Protein AF-A0A8T4V035-F1 (afdb_monomer)

Mean predicted aligned error: 5.45 Å

Radius of gyration: 23.69 Å; Cα contacts (8 Å, |Δi|>4): 544; chains: 1; bounding box: 62×56×63 Å

Foldseek 3Di:
DAFAFWDWDADPVRDIFIWTDGPVGIFTLVDDDDRVVRVLCGVQRHRQDDQAPVSLVVVCVSVVVPDPVSNVSVSLRVCVVDPLSLVSQPVPFQAAAAEKEWLDAAPAAFGTKIKTFPDDGARVLGVVLRVQLSVQCVPPDPHPDDPVVVLVSSVVSQVVSVVVDPTHMAMATEADQDDPQWRTDPVDTHHLVRLLVVVVCCCPVSLHAEYECSDDPVPLVSLLVCPVSPVRHFYEYDDPPPPVPVSLVSVSGQEYEDEPPDLPVRVVVLVVCVVSNHQYEYEDDAPCQSVCSSSVRHYYYAYPDPRSVVSSVVSNVSNVVSVVVVVVVVVVVVPPPPPD

pLDDT: mean 92.06, std 9.31, range [40.66, 98.56]

Solvent-accessible surface area (backbone atoms only — not comparable to full-atom values): 18834 Å² total; per-residue (Å²): 91,36,30,63,41,40,41,81,44,64,49,99,82,68,46,61,20,35,33,38,37,36,82,87,49,75,45,72,71,80,43,70,70,57,68,68,59,38,52,54,47,20,72,70,38,46,70,39,64,43,83,42,55,67,37,54,48,52,48,51,67,73,44,67,87,52,54,70,67,63,46,48,52,50,49,52,50,54,52,76,66,42,82,72,53,25,44,42,66,36,74,82,62,88,69,61,37,30,43,29,34,76,61,47,75,46,94,62,22,62,27,36,34,30,34,31,44,90,66,54,87,50,50,61,62,47,43,50,56,50,45,50,38,33,62,64,47,72,82,52,92,56,89,87,53,54,71,70,58,46,52,50,57,51,47,56,38,47,58,62,50,47,77,79,47,100,46,55,75,42,38,30,40,32,42,71,29,77,53,96,89,27,36,42,36,90,90,50,71,30,49,74,70,55,44,51,53,48,53,54,44,41,34,72,76,66,55,29,40,27,39,30,34,85,56,63,90,86,45,50,70,64,36,36,72,45,53,88,46,52,89,64,24,43,37,27,60,74,68,91,57,98,53,57,61,65,44,57,76,61,52,26,57,50,25,40,65,47,63,58,80,50,72,64,63,43,50,54,53,50,49,57,37,53,78,68,71,36,44,52,33,33,45,72,34,88,92,27,44,43,57,44,38,22,67,64,35,59,32,30,44,40,52,101,47,74,67,28,50,52,34,50,54,49,46,50,52,50,46,49,57,42,52,54,48,57,51,50,52,53,52,58,63,71,63,58,76,78,87,125

Structure (mmCIF, N/CA/C/O backbone):
data_AF-A0A8T4V035-F1
#
_entry.id   AF-A0A8T4V035-F1
#
loop_
_atom_site.group_PDB
_atom_site.id
_atom_site.type_symbol
_atom_site.label_atom_id
_atom_site.label_alt_id
_atom_site.label_comp_id
_atom_site.label_asym_id
_atom_site.label_entity_id
_atom_site.label_seq_id
_atom_site.pdbx_PDB_ins_code
_atom_site.Cartn_x
_atom_site.Cartn_y
_atom_site.Cartn_z
_atom_site.occupancy
_atom_site.B_iso_or_equiv
_atom_site.auth_seq_id
_atom_site.auth_comp_id
_atom_site.auth_asym_id
_atom_site.auth_atom_id
_atom_site.pdbx_PDB_model_num
ATOM 1 N N . MET A 1 1 ? 15.411 -9.402 -22.255 1.00 93.25 1 MET A N 1
ATOM 2 C CA . MET A 1 1 ? 16.175 -8.261 -22.819 1.00 93.25 1 MET A CA 1
ATOM 3 C C . MET A 1 1 ? 17.654 -8.565 -22.686 1.00 93.25 1 MET A C 1
ATOM 5 O O . MET A 1 1 ? 18.039 -9.094 -21.655 1.00 93.25 1 MET A O 1
ATOM 9 N N . ILE A 1 2 ? 18.468 -8.251 -23.692 1.00 95.69 2 ILE A N 1
ATOM 10 C CA . ILE A 1 2 ? 19.931 -8.403 -23.640 1.00 95.69 2 ILE A CA 1
ATOM 11 C C . ILE A 1 2 ? 20.553 -7.024 -23.839 1.00 95.69 2 ILE A C 1
ATOM 13 O O . ILE A 1 2 ? 20.183 -6.337 -24.793 1.00 95.69 2 ILE A O 1
ATOM 17 N N . ILE A 1 3 ? 21.439 -6.604 -22.934 1.00 96.50 3 ILE A N 1
ATOM 18 C CA . ILE A 1 3 ? 22.202 -5.357 -23.068 1.00 96.50 3 ILE A CA 1
ATOM 19 C C . ILE A 1 3 ? 23.424 -5.653 -23.938 1.00 96.50 3 ILE A C 1
ATOM 21 O O . ILE A 1 3 ? 24.321 -6.379 -23.531 1.00 96.50 3 ILE A O 1
ATOM 25 N N . ASN A 1 4 ? 23.458 -5.091 -25.141 1.00 95.81 4 ASN A N 1
ATOM 26 C CA . ASN A 1 4 ? 24.529 -5.336 -26.105 1.00 95.81 4 ASN A CA 1
ATOM 27 C C . ASN A 1 4 ? 25.684 -4.345 -25.920 1.00 95.81 4 ASN A C 1
ATOM 29 O O . ASN A 1 4 ? 26.833 -4.674 -26.190 1.00 95.81 4 ASN A O 1
ATOM 33 N N . ASN A 1 5 ? 25.375 -3.109 -25.514 1.00 96.25 5 ASN A N 1
ATOM 34 C CA . ASN A 1 5 ? 26.360 -2.036 -25.430 1.00 96.25 5 ASN A CA 1
ATOM 35 C C . ASN A 1 5 ? 25.883 -0.903 -24.508 1.00 96.25 5 ASN A C 1
ATOM 37 O O . ASN A 1 5 ? 24.688 -0.605 -24.447 1.00 96.25 5 ASN A O 1
ATOM 41 N N . VAL A 1 6 ? 26.816 -0.218 -23.853 1.00 96.62 6 VAL A N 1
ATOM 42 C CA . VAL A 1 6 ? 26.596 1.027 -23.105 1.00 96.62 6 VAL A CA 1
ATOM 43 C C . VAL A 1 6 ? 27.603 2.061 -23.596 1.00 96.62 6 VAL A C 1
ATOM 45 O O . VAL A 1 6 ? 28.809 1.829 -23.557 1.00 96.62 6 VAL A O 1
ATOM 48 N N . LYS A 1 7 ? 27.128 3.213 -24.073 1.00 96.50 7 LYS A N 1
ATOM 49 C CA . LYS A 1 7 ? 28.002 4.242 -24.657 1.00 96.50 7 LYS A CA 1
ATOM 50 C C . LYS A 1 7 ? 27.499 5.655 -24.416 1.00 96.50 7 LYS A C 1
ATOM 52 O O . LYS A 1 7 ? 26.319 5.864 -24.144 1.00 96.50 7 LYS A O 1
ATOM 57 N N . LEU A 1 8 ? 28.392 6.627 -24.600 1.00 95.19 8 LEU A N 1
ATOM 58 C CA . LEU A 1 8 ? 27.983 8.012 -24.796 1.00 95.19 8 LEU A CA 1
ATOM 59 C C . LEU A 1 8 ? 27.420 8.188 -26.209 1.00 95.19 8 LEU A C 1
ATOM 61 O O . LEU A 1 8 ? 27.974 7.691 -27.193 1.00 95.19 8 LEU A O 1
ATOM 65 N N . SER A 1 9 ? 26.314 8.911 -26.312 1.00 93.62 9 SER A N 1
ATOM 66 C CA . SER A 1 9 ? 25.704 9.319 -27.574 1.00 93.62 9 SER A CA 1
ATOM 67 C C . SER A 1 9 ? 25.241 10.770 -27.491 1.00 93.62 9 SER A C 1
ATOM 69 O O . SER A 1 9 ? 25.307 11.379 -26.427 1.00 93.62 9 SER A O 1
ATOM 71 N N . ARG A 1 10 ? 24.809 11.348 -28.614 1.00 88.62 10 ARG A N 1
ATOM 72 C CA . ARG A 1 10 ? 24.171 12.670 -28.641 1.00 88.62 10 ARG A CA 1
ATOM 73 C C . ARG A 1 10 ? 22.680 12.494 -28.882 1.00 88.62 10 ARG A C 1
ATOM 75 O O . ARG A 1 10 ? 22.296 11.802 -29.824 1.00 88.62 10 ARG A O 1
ATOM 82 N N . ASN A 1 11 ? 21.863 13.137 -28.057 1.00 85.69 11 ASN A N 1
ATOM 83 C CA . ASN A 1 11 ? 20.419 13.155 -28.253 1.00 85.69 11 ASN A CA 1
ATOM 84 C C . ASN A 1 11 ? 20.015 14.091 -29.408 1.00 85.69 11 ASN A C 1
ATOM 86 O O . ASN A 1 11 ? 20.850 14.767 -30.013 1.00 85.69 11 ASN A O 1
ATOM 90 N N . ILE A 1 12 ? 18.711 14.167 -29.688 1.00 83.75 12 ILE A N 1
ATOM 91 C CA . ILE A 1 12 ? 18.143 15.020 -30.749 1.00 83.75 12 ILE A CA 1
ATOM 92 C C . ILE A 1 12 ? 18.439 16.522 -30.573 1.00 83.75 12 ILE A C 1
ATOM 94 O O . ILE A 1 12 ? 18.352 17.278 -31.533 1.00 83.75 12 ILE A O 1
ATOM 98 N N . PHE A 1 13 ? 18.834 16.951 -29.369 1.00 85.94 13 PHE A N 1
ATOM 99 C CA . PHE A 1 13 ? 19.249 18.320 -29.047 1.00 85.94 13 PHE A CA 1
ATOM 100 C C . PHE A 1 13 ? 20.779 18.475 -28.984 1.00 85.94 13 PHE A C 1
ATOM 102 O O . PHE A 1 13 ? 21.276 19.432 -28.394 1.00 85.94 13 PHE A O 1
ATOM 109 N N . LEU A 1 14 ? 21.532 17.519 -29.545 1.00 83.81 14 LEU A N 1
ATOM 110 C CA . LEU A 1 14 ? 22.999 17.457 -29.562 1.00 83.81 14 LEU A CA 1
ATOM 111 C C . LEU A 1 14 ? 23.670 17.402 -28.177 1.00 83.81 14 LEU A C 1
ATOM 113 O O . LEU A 1 14 ? 24.895 17.512 -28.088 1.00 83.81 14 LEU A O 1
ATOM 117 N N . LYS A 1 15 ? 22.908 17.174 -27.101 1.00 89.19 15 LYS A N 1
ATOM 118 C CA . LYS A 1 15 ? 23.459 16.995 -25.751 1.00 89.19 15 LYS A CA 1
ATOM 119 C C . LYS A 1 15 ? 23.983 15.573 -25.597 1.00 89.19 15 LYS A C 1
ATOM 121 O O . LYS A 1 15 ? 23.330 14.626 -26.034 1.00 89.19 15 LYS A O 1
ATOM 126 N N . GLN A 1 16 ? 25.160 15.431 -24.990 1.00 92.12 16 GLN A N 1
ATOM 127 C CA . GLN A 1 16 ? 25.713 14.113 -24.698 1.00 92.12 16 GLN A CA 1
ATOM 128 C C . GLN A 1 16 ? 24.928 13.426 -23.579 1.00 92.12 16 GLN A C 1
ATOM 130 O O . GLN A 1 16 ? 24.538 14.066 -22.606 1.00 92.12 16 GLN A O 1
ATOM 135 N N . GLU A 1 17 ? 24.723 12.123 -23.724 1.00 94.69 17 GLU A N 1
ATOM 136 C CA . GLU A 1 17 ? 24.020 11.283 -22.760 1.00 94.69 17 GLU A CA 1
ATOM 137 C C . GLU A 1 17 ? 24.542 9.843 -22.781 1.00 94.69 17 GLU A C 1
ATOM 139 O O . GLU A 1 17 ? 25.130 9.396 -23.770 1.00 94.69 17 GLU A O 1
ATOM 144 N N . VAL A 1 18 ? 24.286 9.097 -21.709 1.00 96.50 18 VAL A N 1
ATOM 145 C CA . VAL A 1 18 ? 24.488 7.647 -21.661 1.00 96.50 18 VAL A CA 1
ATOM 146 C C . VAL A 1 18 ? 23.307 6.933 -22.317 1.00 96.50 18 VAL A C 1
ATOM 148 O O . VAL A 1 18 ? 22.143 7.182 -21.992 1.00 96.50 18 VAL A O 1
ATOM 151 N N . VAL A 1 19 ? 23.615 6.006 -23.224 1.00 96.94 19 VAL A N 1
ATOM 152 C CA . VAL A 1 19 ? 22.639 5.164 -23.922 1.00 96.94 19 VAL A CA 1
ATOM 153 C C . VAL A 1 19 ? 23.001 3.697 -23.746 1.00 96.94 19 VAL A C 1
ATOM 155 O O . VAL A 1 19 ? 24.145 3.300 -23.979 1.00 96.94 19 VAL A O 1
ATOM 158 N N . LEU A 1 20 ? 22.002 2.888 -23.395 1.00 97.25 20 LEU A N 1
ATOM 159 C CA . LEU A 1 20 ? 22.071 1.434 -23.447 1.00 97.25 20 LEU A CA 1
ATOM 160 C C . LEU A 1 20 ? 21.462 0.952 -24.760 1.00 97.25 20 LEU A C 1
ATOM 162 O O . LEU A 1 20 ? 20.306 1.252 -25.069 1.00 97.25 20 LEU A O 1
ATOM 166 N N . GLU A 1 21 ? 22.225 0.198 -25.538 1.00 96.75 21 GLU A N 1
ATOM 167 C CA . GLU A 1 21 ? 21.722 -0.509 -26.711 1.00 96.75 21 GLU A CA 1
ATOM 168 C C . GLU A 1 21 ? 21.376 -1.932 -26.294 1.00 96.75 21 GLU A C 1
ATOM 170 O O . GLU A 1 21 ? 22.222 -2.674 -25.797 1.00 96.75 21 GLU A O 1
ATOM 175 N N . THR A 1 22 ? 20.118 -2.306 -26.485 1.00 95.50 22 THR A N 1
ATOM 176 C CA . THR A 1 22 ? 19.625 -3.654 -26.208 1.00 95.50 22 THR A CA 1
ATOM 177 C C . THR A 1 22 ? 19.297 -4.363 -27.513 1.00 95.50 22 THR A C 1
ATOM 179 O O . THR A 1 22 ? 19.200 -3.727 -28.565 1.00 95.50 22 THR A O 1
ATOM 182 N N . ASN A 1 23 ? 19.052 -5.668 -27.445 1.00 92.69 23 ASN A N 1
ATOM 183 C CA . ASN A 1 23 ? 18.586 -6.444 -28.592 1.00 92.69 23 ASN A CA 1
ATOM 184 C C . ASN A 1 23 ? 17.250 -5.944 -29.182 1.00 92.69 23 ASN A C 1
ATOM 186 O O . ASN A 1 23 ? 16.969 -6.222 -30.342 1.00 92.69 23 ASN A O 1
ATOM 190 N N . ASN A 1 24 ? 16.454 -5.192 -28.412 1.00 89.12 24 ASN A N 1
ATOM 191 C CA . ASN A 1 24 ? 15.125 -4.745 -28.837 1.00 89.12 24 ASN A CA 1
ATOM 192 C C . ASN A 1 24 ? 15.034 -3.233 -29.091 1.00 89.12 24 ASN A C 1
ATOM 194 O O . ASN A 1 24 ? 14.210 -2.798 -29.890 1.00 89.12 24 ASN A O 1
ATOM 198 N N . LYS A 1 25 ? 15.818 -2.412 -28.381 1.00 93.38 25 LYS A N 1
ATOM 199 C CA . LYS A 1 25 ? 15.761 -0.942 -28.477 1.00 93.38 25 LYS A CA 1
ATOM 200 C C . LYS A 1 25 ? 16.951 -0.234 -27.837 1.00 93.38 25 LYS A C 1
ATOM 202 O O . LYS A 1 25 ? 17.718 -0.827 -27.080 1.00 93.38 25 LYS A O 1
ATOM 207 N N . LYS A 1 26 ? 17.045 1.072 -28.087 1.00 95.00 26 LYS A N 1
ATOM 208 C CA . LYS A 1 26 ? 17.933 1.988 -27.364 1.00 95.00 26 LYS A CA 1
ATOM 209 C C . LYS A 1 26 ? 17.208 2.601 -26.167 1.00 95.00 26 LYS A C 1
ATOM 211 O O . LYS A 1 26 ? 16.041 2.970 -26.275 1.00 95.00 26 LYS A O 1
ATOM 216 N N . ILE A 1 27 ? 17.905 2.715 -25.044 1.00 95.88 27 ILE A N 1
ATOM 217 C CA . ILE A 1 27 ? 17.400 3.279 -23.790 1.00 95.88 27 ILE A CA 1
ATOM 218 C C . ILE A 1 27 ? 18.318 4.439 -23.415 1.00 95.88 27 ILE A C 1
ATOM 220 O O . ILE A 1 27 ? 19.486 4.230 -23.097 1.00 95.88 27 ILE A O 1
ATOM 224 N N . SER A 1 28 ? 17.798 5.662 -23.473 1.00 95.00 28 SER A N 1
ATOM 225 C CA . SER A 1 28 ? 18.515 6.854 -23.015 1.00 95.00 28 SER A CA 1
ATOM 226 C C . SER A 1 28 ? 18.356 7.010 -21.500 1.00 95.00 28 SER A C 1
ATOM 228 O O . SER A 1 28 ? 17.237 6.963 -20.970 1.00 95.00 28 SER A O 1
ATOM 230 N N . LEU A 1 29 ? 19.477 7.227 -20.808 1.00 94.56 29 LEU A N 1
ATOM 231 C CA . LEU A 1 29 ? 19.468 7.637 -19.405 1.00 94.56 29 LEU A CA 1
ATOM 232 C C . LEU A 1 29 ? 19.198 9.139 -19.254 1.00 94.56 29 LEU A C 1
ATOM 234 O O . LEU A 1 29 ? 18.709 9.555 -18.210 1.00 94.56 29 LEU A O 1
ATOM 238 N N . GLY A 1 30 ? 19.417 9.935 -20.305 1.00 91.12 30 GLY A N 1
ATOM 239 C CA . GLY A 1 30 ? 19.155 11.377 -20.313 1.00 91.12 30 GLY A CA 1
ATOM 240 C C . GLY A 1 30 ? 20.195 12.213 -19.566 1.00 91.12 30 GLY A C 1
ATOM 241 O O . GLY A 1 30 ? 19.996 13.413 -19.397 1.00 91.12 30 GLY A O 1
ATOM 242 N N . GLU A 1 31 ? 21.299 11.598 -19.141 1.00 90.94 31 GLU A N 1
ATOM 243 C CA . GLU A 1 31 ? 22.372 12.236 -18.381 1.00 90.94 31 GLU A CA 1
ATOM 244 C C . GLU A 1 31 ? 23.739 11.945 -18.992 1.00 90.94 31 GLU A C 1
ATOM 246 O O . GLU A 1 31 ? 23.972 10.862 -19.533 1.00 90.94 31 GLU A O 1
ATOM 251 N N . LEU A 1 32 ? 24.653 12.909 -18.877 1.00 92.31 32 LEU A N 1
ATOM 252 C CA . LEU A 1 32 ? 26.064 12.732 -19.200 1.00 92.31 32 LEU A CA 1
ATOM 253 C C . LEU A 1 32 ? 26.794 12.167 -17.984 1.00 92.31 32 LEU A C 1
ATOM 255 O O . LEU A 1 32 ? 26.808 12.796 -16.928 1.00 92.31 32 LEU A O 1
ATOM 259 N N . TRP A 1 33 ? 27.452 11.023 -18.153 1.00 95.12 33 TRP A N 1
ATOM 260 C CA . TRP A 1 33 ? 28.351 10.458 -17.148 1.00 95.12 33 TRP A CA 1
ATOM 261 C C . TRP A 1 33 ? 29.792 10.457 -17.657 1.00 95.12 33 TRP A C 1
ATOM 263 O O . TRP A 1 33 ? 30.043 10.500 -18.862 1.00 95.12 33 TRP A O 1
ATOM 273 N N . GLU A 1 34 ? 30.743 10.387 -16.729 1.00 96.06 34 GLU A N 1
ATOM 274 C CA . GLU A 1 34 ? 32.164 10.284 -17.053 1.00 96.06 34 GLU A CA 1
ATOM 275 C C . GLU A 1 34 ? 32.449 9.051 -17.919 1.00 96.06 34 GLU A C 1
ATOM 277 O O . GLU A 1 34 ? 31.913 7.962 -17.686 1.00 96.06 34 GLU A O 1
ATOM 282 N N . GLN A 1 35 ? 33.334 9.205 -18.908 1.00 95.75 35 GLN A N 1
ATOM 283 C CA . GLN A 1 35 ? 33.659 8.140 -19.860 1.00 95.75 35 GLN A CA 1
ATOM 284 C C . GLN A 1 35 ? 34.167 6.867 -19.163 1.00 95.75 35 GLN A C 1
ATOM 286 O O . GLN A 1 35 ? 33.878 5.764 -19.624 1.00 95.75 35 GLN A O 1
ATOM 291 N N . GLU A 1 36 ? 34.884 6.994 -18.043 1.00 97.00 36 GLU A N 1
ATOM 292 C CA . GLU A 1 36 ? 35.358 5.851 -17.257 1.00 97.00 36 GLU A CA 1
ATOM 293 C C . GLU A 1 36 ? 34.197 5.029 -16.674 1.00 97.00 36 GLU A C 1
ATOM 295 O O . GLU A 1 36 ? 34.184 3.801 -16.800 1.00 97.00 36 GLU A O 1
ATOM 300 N N . ILE A 1 37 ? 33.177 5.701 -16.123 1.00 97.00 37 ILE A N 1
ATOM 301 C CA . ILE A 1 37 ? 31.956 5.061 -15.614 1.00 97.00 37 ILE A CA 1
ATOM 302 C C . ILE A 1 37 ? 31.249 4.321 -16.754 1.00 97.00 37 ILE A C 1
ATOM 304 O O . ILE A 1 37 ? 30.890 3.153 -16.601 1.00 97.00 37 ILE A O 1
ATOM 308 N N . VAL A 1 38 ? 31.094 4.970 -17.912 1.00 97.25 38 VAL A N 1
ATOM 309 C CA . VAL A 1 38 ? 30.438 4.384 -19.094 1.00 97.25 38 VAL A CA 1
ATOM 310 C C . VAL A 1 38 ? 31.202 3.164 -19.612 1.00 97.25 38 VAL A C 1
ATOM 312 O O . VAL A 1 38 ? 30.595 2.124 -19.860 1.00 97.25 38 VAL A O 1
ATOM 315 N N . ASN A 1 39 ? 32.531 3.244 -19.709 1.00 97.62 39 ASN A N 1
ATOM 316 C CA . ASN A 1 39 ? 33.374 2.128 -20.142 1.00 97.62 39 ASN A CA 1
ATOM 317 C C . ASN A 1 39 ? 33.272 0.936 -19.181 1.00 97.62 39 ASN A C 1
ATOM 319 O O . ASN A 1 39 ? 33.157 -0.214 -19.617 1.00 97.62 39 ASN A O 1
ATOM 323 N N . LYS A 1 40 ? 33.289 1.200 -17.869 1.00 97.94 40 LYS A N 1
ATOM 324 C CA . LYS A 1 40 ? 33.159 0.161 -16.842 1.00 97.94 40 LYS A CA 1
ATOM 325 C C . LYS A 1 40 ? 31.771 -0.478 -16.855 1.00 97.94 40 LYS A C 1
ATOM 327 O O . LYS A 1 40 ? 31.683 -1.703 -16.761 1.00 97.94 40 LYS A O 1
ATOM 332 N N . LEU A 1 41 ? 30.710 0.315 -17.030 1.00 97.25 41 LEU A N 1
ATOM 333 C CA . LEU A 1 41 ? 29.347 -0.189 -17.226 1.00 97.25 41 LEU A CA 1
ATOM 334 C C . LEU A 1 41 ? 29.257 -1.078 -18.457 1.00 97.25 41 LEU A C 1
ATOM 336 O O . LEU A 1 41 ? 28.771 -2.198 -18.344 1.00 97.25 41 LEU A O 1
ATOM 340 N N . ASN A 1 42 ? 29.776 -0.622 -19.598 1.00 97.62 42 ASN A N 1
ATOM 341 C CA . ASN A 1 42 ? 29.762 -1.403 -20.828 1.00 97.62 42 ASN A CA 1
ATOM 342 C C . ASN A 1 42 ? 30.436 -2.761 -20.629 1.00 97.62 42 ASN A C 1
ATOM 344 O O . ASN A 1 42 ? 29.833 -3.797 -20.879 1.00 97.62 42 ASN A O 1
ATOM 348 N N . LYS A 1 43 ? 31.650 -2.771 -20.066 1.00 97.38 43 LYS A N 1
ATOM 349 C CA . LYS A 1 43 ? 32.394 -4.009 -19.793 1.00 97.38 43 LYS A CA 1
ATOM 350 C C . LYS A 1 43 ? 31.621 -4.987 -18.901 1.00 97.38 43 LYS A C 1
ATOM 352 O O . LYS A 1 43 ? 31.762 -6.195 -19.054 1.00 97.38 43 LYS A O 1
ATOM 357 N N . GLN A 1 44 ? 30.852 -4.485 -17.937 1.00 97.31 44 GLN A N 1
ATOM 358 C CA . GLN A 1 44 ? 30.119 -5.324 -16.990 1.00 97.31 44 GLN A CA 1
ATOM 359 C C . GLN A 1 44 ? 28.739 -5.768 -17.489 1.00 97.31 44 GLN A C 1
ATOM 361 O O . GLN A 1 44 ? 28.265 -6.832 -17.069 1.00 97.31 44 GLN A O 1
ATOM 366 N N . LEU A 1 45 ? 28.102 -4.960 -18.337 1.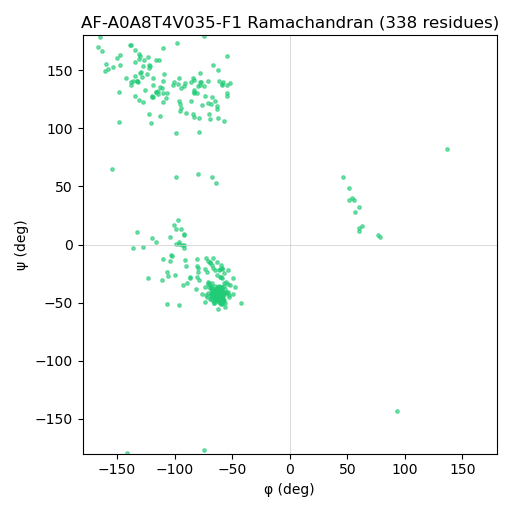00 97.12 45 LEU A N 1
ATOM 367 C CA . LEU A 1 45 ? 26.739 -5.167 -18.821 1.00 97.12 45 LEU A CA 1
ATOM 368 C C . LEU A 1 45 ? 26.662 -5.709 -20.247 1.00 97.12 45 LEU A C 1
ATOM 370 O O . LEU A 1 45 ? 25.575 -6.095 -20.658 1.00 97.12 45 LEU A O 1
ATOM 374 N N . MET A 1 46 ? 27.773 -5.770 -20.983 1.00 95.38 46 MET A N 1
ATOM 375 C CA . MET A 1 46 ? 27.825 -6.433 -22.284 1.00 95.38 46 MET A CA 1
ATOM 376 C C . MET A 1 46 ? 27.322 -7.876 -22.156 1.00 95.38 46 MET A C 1
ATOM 378 O O . MET A 1 46 ? 27.744 -8.617 -21.264 1.00 95.38 46 MET A O 1
ATOM 382 N N . ASP A 1 47 ? 26.364 -8.223 -23.010 1.00 95.44 47 ASP A N 1
ATOM 383 C CA . ASP A 1 47 ? 25.630 -9.490 -23.052 1.00 95.44 47 ASP A CA 1
ATOM 384 C C . ASP A 1 47 ? 24.836 -9.830 -21.778 1.00 95.44 47 ASP A C 1
ATOM 386 O O . ASP A 1 47 ? 24.372 -10.962 -21.601 1.00 95.44 47 ASP A O 1
ATOM 390 N N . PHE A 1 48 ? 24.627 -8.862 -20.878 1.00 96.81 48 PHE A N 1
ATOM 391 C CA . PHE A 1 48 ? 23.837 -9.084 -19.671 1.00 96.81 48 PHE A CA 1
ATOM 392 C C . PHE A 1 48 ? 22.367 -9.303 -20.036 1.00 96.81 48 PHE A C 1
ATOM 394 O O . PHE A 1 48 ? 21.718 -8.443 -20.642 1.00 96.81 48 PHE A O 1
ATOM 401 N N . LYS A 1 49 ? 21.839 -10.468 -19.649 1.00 96.06 49 LYS A N 1
ATOM 402 C CA . LYS A 1 49 ? 20.455 -10.870 -19.904 1.00 96.06 49 LYS A CA 1
ATOM 403 C C . LYS A 1 49 ? 19.562 -10.537 -18.715 1.00 96.06 49 LYS A C 1
ATOM 405 O O . LYS A 1 49 ? 19.908 -10.806 -17.570 1.00 96.06 49 LYS A O 1
ATOM 410 N N . ILE A 1 50 ? 18.402 -9.970 -19.021 1.00 93.81 50 ILE A N 1
ATOM 411 C CA . ILE A 1 50 ? 17.322 -9.654 -18.088 1.00 93.81 50 ILE A CA 1
ATOM 412 C C . ILE A 1 50 ? 16.086 -10.421 -18.557 1.00 93.81 50 ILE A C 1
ATOM 414 O O . ILE A 1 50 ? 15.469 -10.049 -19.566 1.00 93.81 50 ILE A O 1
ATOM 418 N N . GLU A 1 51 ? 15.759 -11.502 -17.857 1.00 91.06 51 GLU A N 1
ATOM 419 C CA . GLU A 1 51 ? 14.654 -12.417 -18.182 1.00 91.06 51 GLU A CA 1
ATOM 420 C C . GLU A 1 51 ? 13.664 -12.543 -17.021 1.00 91.06 51 GLU A C 1
ATOM 422 O O . GLU A 1 51 ? 12.473 -12.741 -17.246 1.00 91.06 51 GLU A O 1
ATOM 427 N N . THR A 1 52 ? 14.142 -12.367 -15.789 1.00 90.69 52 THR A N 1
ATOM 428 C CA . THR A 1 52 ? 13.351 -12.452 -14.557 1.00 90.69 52 THR A CA 1
ATOM 429 C C . THR A 1 52 ? 13.669 -11.289 -13.621 1.00 90.69 52 THR A C 1
ATOM 431 O O . THR A 1 52 ? 14.668 -10.582 -13.793 1.00 90.69 52 THR A O 1
ATOM 434 N N . TYR A 1 53 ? 12.852 -11.088 -12.582 1.00 88.81 53 TYR A N 1
ATOM 435 C CA . TYR A 1 53 ? 13.162 -10.090 -11.552 1.00 88.81 53 TYR A CA 1
ATOM 436 C C . TYR A 1 53 ? 14.500 -10.386 -10.839 1.00 88.81 53 TYR A C 1
ATOM 438 O O . TYR A 1 53 ? 15.181 -9.469 -10.381 1.00 88.81 53 TYR A O 1
ATOM 446 N N . GLN A 1 54 ? 14.920 -11.657 -10.762 1.00 90.88 54 GLN A N 1
ATOM 447 C CA . GLN A 1 54 ? 16.175 -12.049 -10.110 1.00 90.88 54 GLN A CA 1
ATOM 448 C C . GLN A 1 54 ? 17.395 -11.457 -10.823 1.00 90.88 54 GLN A C 1
ATOM 450 O O . GLN A 1 54 ? 18.427 -11.211 -10.196 1.00 90.88 54 GLN A O 1
ATOM 455 N N . ASP A 1 55 ? 17.283 -11.172 -12.120 1.00 93.56 55 ASP A N 1
ATOM 456 C CA . ASP A 1 55 ? 18.369 -10.562 -12.881 1.00 93.56 55 ASP A CA 1
ATOM 457 C C . ASP A 1 55 ? 18.579 -9.090 -12.507 1.00 93.56 55 ASP A C 1
ATOM 459 O O . ASP A 1 55 ? 19.706 -8.609 -12.588 1.00 93.56 55 ASP A O 1
ATOM 463 N N . PHE A 1 56 ? 17.563 -8.397 -11.979 1.00 92.00 56 PHE A N 1
ATOM 464 C CA . PHE A 1 56 ? 17.739 -7.069 -11.374 1.00 92.00 56 PHE A CA 1
ATOM 465 C C . PHE A 1 56 ? 18.492 -7.138 -10.041 1.00 92.00 56 PHE A C 1
ATOM 467 O O . PHE A 1 56 ? 19.319 -6.276 -9.749 1.00 92.00 56 PHE A O 1
ATOM 474 N N . ILE A 1 57 ? 18.300 -8.204 -9.258 1.00 90.75 57 ILE A N 1
ATOM 475 C CA . ILE A 1 57 ? 19.090 -8.434 -8.038 1.00 90.75 57 ILE A CA 1
ATOM 476 C C . ILE A 1 57 ? 20.563 -8.658 -8.407 1.00 90.75 57 ILE A C 1
ATOM 478 O O . ILE A 1 57 ? 21.450 -8.017 -7.838 1.00 90.75 57 ILE A O 1
ATOM 482 N N . LYS A 1 58 ? 20.826 -9.503 -9.414 1.00 93.81 58 LYS A N 1
ATOM 483 C CA . LYS A 1 58 ? 22.181 -9.724 -9.951 1.00 93.81 58 LYS A CA 1
ATOM 484 C C . LYS A 1 58 ? 22.781 -8.438 -10.523 1.00 93.81 58 LYS A C 1
ATOM 486 O O . LYS A 1 58 ? 23.971 -8.195 -10.334 1.00 93.81 58 LYS A O 1
ATOM 491 N N . LEU A 1 59 ? 21.974 -7.618 -11.201 1.00 94.38 59 LEU A N 1
ATOM 492 C CA . LEU A 1 59 ? 22.384 -6.323 -11.739 1.00 94.38 59 LEU A CA 1
ATOM 493 C C . LEU A 1 59 ? 22.852 -5.393 -10.613 1.00 94.38 59 LEU A C 1
ATOM 495 O O . LEU A 1 59 ? 23.968 -4.881 -10.684 1.00 94.38 59 LEU A O 1
ATOM 499 N N . LYS A 1 60 ? 22.057 -5.244 -9.545 1.00 92.38 60 LYS A N 1
ATOM 500 C CA . LYS A 1 60 ? 22.421 -4.463 -8.352 1.00 92.38 60 LYS A CA 1
ATOM 501 C C . LYS A 1 60 ? 23.713 -4.957 -7.720 1.00 92.38 60 LYS A C 1
ATOM 503 O O . LYS A 1 60 ? 24.606 -4.164 -7.438 1.00 92.38 60 LYS A O 1
ATOM 508 N N . ASP A 1 61 ? 23.833 -6.269 -7.524 1.00 93.00 61 ASP A N 1
ATOM 509 C CA . ASP A 1 61 ? 25.017 -6.868 -6.910 1.00 93.00 61 ASP A CA 1
ATOM 510 C C . ASP A 1 61 ? 26.278 -6.679 -7.777 1.00 93.00 61 ASP A C 1
ATOM 512 O O . ASP A 1 61 ? 27.348 -6.381 -7.239 1.00 93.00 61 ASP A O 1
ATOM 516 N N . LYS A 1 62 ? 26.157 -6.767 -9.109 1.00 95.69 62 LYS A N 1
ATOM 517 C CA . LYS A 1 62 ? 27.250 -6.505 -10.062 1.00 95.69 62 LYS A CA 1
ATOM 518 C C . LYS A 1 62 ? 27.654 -5.023 -10.090 1.00 95.69 62 LYS A C 1
ATOM 520 O O . LYS A 1 62 ? 28.840 -4.711 -10.200 1.00 95.69 62 LYS A O 1
ATOM 525 N N . LEU A 1 63 ? 26.686 -4.118 -9.955 1.00 96.31 63 LEU A N 1
ATOM 526 C CA . LEU A 1 63 ? 26.872 -2.668 -10.042 1.00 96.31 63 LEU A CA 1
ATOM 527 C C . LEU A 1 63 ? 27.015 -1.968 -8.681 1.00 96.31 63 LEU A C 1
ATOM 529 O O . LEU A 1 63 ? 26.867 -0.755 -8.621 1.00 96.31 63 LEU A O 1
ATOM 533 N N . LYS A 1 64 ? 27.378 -2.674 -7.601 1.00 94.81 64 LYS A N 1
ATOM 534 C CA . LYS A 1 64 ? 27.594 -2.084 -6.255 1.00 94.81 64 LYS A CA 1
ATOM 535 C C . LYS A 1 64 ? 28.579 -0.912 -6.198 1.00 94.81 64 LYS A C 1
ATOM 537 O O . LYS A 1 64 ? 28.582 -0.160 -5.234 1.00 94.81 64 LYS A O 1
ATOM 542 N N . TRP A 1 65 ? 29.459 -0.809 -7.189 1.00 96.12 65 TRP A N 1
ATOM 543 C CA . TRP A 1 65 ? 30.427 0.278 -7.309 1.00 96.12 65 TRP A CA 1
ATOM 544 C C . TRP A 1 65 ? 29.819 1.560 -7.899 1.00 96.12 65 TRP A C 1
ATOM 546 O O . TRP A 1 65 ? 30.446 2.612 -7.808 1.00 96.12 65 TRP A O 1
ATOM 556 N N . LEU A 1 66 ? 28.663 1.463 -8.562 1.00 96.50 66 LEU A N 1
ATOM 557 C CA . LEU A 1 66 ? 27.945 2.594 -9.133 1.00 96.50 66 LEU A CA 1
ATOM 558 C C . LEU A 1 66 ? 27.206 3.318 -8.009 1.00 96.50 66 LEU A C 1
ATOM 560 O O . LEU A 1 66 ? 26.649 2.680 -7.118 1.00 96.50 66 LEU A O 1
ATOM 564 N N . ASP A 1 67 ? 27.195 4.647 -8.054 1.00 94.31 67 ASP A N 1
ATOM 565 C CA . ASP A 1 67 ? 26.471 5.419 -7.051 1.00 94.31 67 ASP A CA 1
ATOM 566 C C 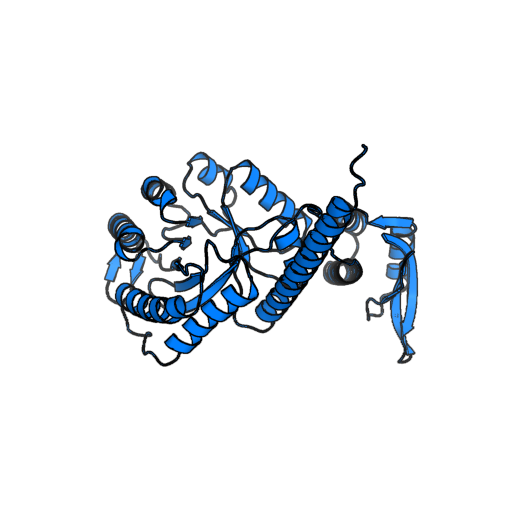. ASP A 1 67 ? 24.960 5.109 -7.092 1.00 94.31 67 ASP A C 1
ATOM 568 O O . ASP A 1 67 ? 24.399 4.760 -8.136 1.00 94.31 67 ASP A O 1
ATOM 572 N N . ASN A 1 68 ? 24.309 5.224 -5.934 1.00 91.06 68 ASN A N 1
ATOM 573 C CA . ASN A 1 68 ? 22.916 4.826 -5.757 1.00 91.06 68 ASN A CA 1
ATOM 574 C C . ASN A 1 68 ? 21.942 5.610 -6.650 1.00 91.06 68 ASN A C 1
ATOM 576 O O . ASN A 1 68 ? 20.958 5.028 -7.107 1.00 91.06 68 ASN A O 1
ATOM 580 N N . GLU A 1 69 ? 22.186 6.897 -6.910 1.00 92.50 69 GLU A N 1
ATOM 581 C CA . GLU A 1 69 ? 21.327 7.716 -7.770 1.00 92.50 69 GLU A CA 1
ATOM 582 C C . GLU A 1 69 ? 21.439 7.270 -9.230 1.00 92.50 69 GLU A C 1
ATOM 584 O O . GLU A 1 69 ? 20.416 7.004 -9.868 1.00 92.50 69 GLU A O 1
ATOM 589 N N . LYS A 1 70 ? 22.664 7.064 -9.736 1.00 95.44 70 LYS A N 1
ATOM 590 C CA . LYS A 1 70 ? 22.888 6.513 -11.085 1.00 95.44 70 LYS A CA 1
ATOM 591 C C . LYS A 1 70 ? 22.337 5.101 -11.239 1.00 95.44 70 LYS A C 1
ATOM 593 O O . LYS A 1 70 ? 21.747 4.795 -12.277 1.00 95.44 70 LYS A O 1
ATOM 598 N N . TYR A 1 71 ? 22.503 4.242 -10.230 1.00 94.19 71 TYR A N 1
ATOM 599 C CA . TYR A 1 71 ? 21.920 2.899 -10.253 1.00 94.19 71 TYR A CA 1
ATOM 600 C C . TYR A 1 71 ? 20.394 2.968 -10.314 1.00 94.19 71 TYR A C 1
ATOM 602 O O . TYR A 1 71 ? 19.792 2.305 -11.155 1.00 94.19 71 TYR A O 1
ATOM 610 N N . LYS A 1 72 ? 19.770 3.806 -9.481 1.00 90.44 72 LYS A N 1
ATOM 611 C CA . LYS A 1 72 ? 18.316 3.982 -9.477 1.00 90.44 72 LYS A CA 1
ATOM 612 C C . LYS A 1 72 ? 17.809 4.498 -10.823 1.00 90.44 72 LYS A C 1
ATOM 614 O O . LYS A 1 72 ? 16.834 3.966 -11.342 1.00 90.44 72 LYS A O 1
ATOM 619 N N . LEU A 1 73 ? 18.494 5.471 -11.426 1.00 93.19 73 LEU A N 1
ATOM 620 C CA . LEU A 1 73 ? 18.157 5.954 -12.766 1.00 93.19 73 LEU A CA 1
ATOM 621 C C . LEU A 1 73 ? 18.251 4.832 -13.811 1.00 93.19 73 LEU A C 1
ATOM 623 O O . LEU A 1 73 ? 17.320 4.648 -14.595 1.00 93.19 73 LEU A O 1
ATOM 627 N N . LEU A 1 74 ? 19.346 4.065 -13.813 1.00 94.81 74 LEU A N 1
ATOM 628 C CA . LEU A 1 74 ? 19.532 2.919 -14.706 1.00 94.81 74 LEU A CA 1
ATOM 629 C C . LEU A 1 74 ? 18.423 1.871 -14.526 1.00 94.81 74 LEU A C 1
ATOM 631 O O . LEU A 1 74 ? 17.824 1.440 -15.512 1.00 94.81 74 LEU A O 1
ATOM 635 N N . GLU A 1 75 ? 18.137 1.484 -13.284 1.00 92.56 75 GLU A N 1
ATOM 636 C CA . GLU A 1 75 ? 17.110 0.504 -12.928 1.00 92.56 75 GLU A CA 1
ATOM 637 C C . GLU A 1 75 ? 15.726 0.965 -13.397 1.00 92.56 75 GLU A C 1
ATOM 639 O O . GLU A 1 75 ? 15.073 0.246 -14.155 1.00 92.56 75 GLU A O 1
ATOM 644 N N . THR A 1 76 ? 15.319 2.194 -13.066 1.00 90.31 76 THR A N 1
ATOM 645 C CA . THR A 1 76 ? 14.047 2.779 -13.515 1.00 90.31 76 THR A CA 1
ATOM 646 C C . THR A 1 76 ? 13.952 2.810 -15.044 1.00 90.31 76 THR A C 1
ATOM 648 O O . THR A 1 76 ? 12.909 2.480 -15.612 1.00 90.31 76 THR A O 1
ATOM 651 N N . LYS A 1 77 ? 15.028 3.176 -15.753 1.00 93.31 77 LYS A N 1
ATOM 652 C CA . LYS A 1 77 ? 15.034 3.217 -17.226 1.00 93.31 77 LYS A CA 1
ATOM 653 C C . LYS A 1 77 ? 14.929 1.827 -17.844 1.00 93.31 77 LYS A C 1
ATOM 655 O O . LYS A 1 77 ? 14.215 1.680 -18.833 1.00 93.31 77 LYS A O 1
ATOM 660 N N . LEU A 1 78 ? 15.588 0.821 -17.271 1.00 93.62 78 LEU A N 1
ATOM 661 C CA . LEU A 1 78 ? 15.465 -0.572 -17.703 1.00 93.62 78 LEU A CA 1
ATOM 662 C C . LEU A 1 78 ? 14.050 -1.106 -17.456 1.00 93.62 78 LEU A C 1
ATOM 664 O O . LEU A 1 78 ? 13.447 -1.622 -18.396 1.00 93.62 78 LEU A O 1
ATOM 668 N N . ILE A 1 79 ? 13.491 -0.911 -16.258 1.00 91.25 79 ILE A N 1
ATOM 669 C CA . ILE A 1 79 ? 12.122 -1.323 -15.899 1.00 91.25 79 ILE A CA 1
ATOM 670 C C . ILE A 1 79 ? 11.103 -0.718 -16.866 1.00 91.25 79 ILE A C 1
ATOM 672 O O . ILE A 1 79 ? 10.376 -1.451 -17.531 1.00 91.25 79 ILE A O 1
ATOM 676 N N . ASN A 1 80 ? 11.131 0.606 -17.050 1.00 89.88 80 ASN A N 1
ATOM 677 C CA . ASN A 1 80 ? 10.220 1.320 -17.956 1.00 89.88 80 ASN A CA 1
ATOM 678 C C . ASN A 1 80 ? 10.383 0.913 -19.426 1.00 89.88 80 ASN A C 1
ATOM 680 O O . ASN A 1 80 ? 9.555 1.233 -20.280 1.00 89.88 80 ASN A O 1
ATOM 684 N N . SER A 1 81 ? 11.478 0.232 -19.751 1.00 91.75 81 SER A N 1
ATOM 685 C CA . SER A 1 81 ? 11.739 -0.262 -21.087 1.00 91.75 81 SER A CA 1
ATOM 686 C C . SER A 1 81 ? 11.200 -1.685 -21.316 1.00 91.75 81 SER A C 1
ATOM 688 O O . SER A 1 81 ? 11.092 -2.109 -22.468 1.00 91.75 81 SER A O 1
ATOM 690 N N . ILE A 1 82 ? 10.818 -2.416 -20.274 1.00 91.50 82 ILE A N 1
ATOM 691 C CA . ILE A 1 82 ? 10.277 -3.770 -20.389 1.00 91.50 82 ILE A CA 1
ATOM 692 C C . ILE A 1 82 ? 8.742 -3.688 -20.429 1.00 91.50 82 ILE A C 1
ATOM 694 O O . ILE A 1 82 ? 8.134 -3.229 -19.464 1.00 91.50 82 ILE A O 1
ATOM 698 N N . PRO A 1 83 ? 8.085 -4.118 -21.524 1.00 90.75 83 PRO A N 1
ATOM 699 C CA . PRO A 1 83 ? 6.628 -4.193 -21.565 1.00 90.75 83 PRO A CA 1
ATOM 700 C C . PRO A 1 83 ? 6.104 -5.167 -20.508 1.00 90.75 83 PRO A C 1
ATOM 702 O O . PRO A 1 83 ? 6.685 -6.238 -20.332 1.00 90.75 83 PRO A O 1
ATOM 705 N N . LYS A 1 84 ? 4.987 -4.818 -19.858 1.00 93.44 84 LYS A N 1
ATOM 706 C CA . LYS A 1 84 ? 4.309 -5.671 -18.866 1.00 93.44 84 LYS A CA 1
ATOM 707 C C . LYS A 1 84 ? 5.265 -6.181 -17.778 1.00 93.44 84 LYS A C 1
ATOM 709 O O . LYS A 1 84 ? 5.323 -7.377 -17.496 1.00 93.44 84 LYS A O 1
ATOM 714 N N . PHE A 1 85 ? 6.054 -5.273 -17.196 1.00 94.06 85 PHE A N 1
ATOM 715 C CA . PHE A 1 85 ? 7.122 -5.621 -16.254 1.00 94.06 85 PHE A CA 1
ATOM 716 C C . PHE A 1 85 ? 6.631 -6.449 -15.055 1.00 94.06 85 PHE A C 1
ATOM 718 O O . PHE A 1 85 ? 7.339 -7.346 -14.609 1.00 94.06 85 PHE A O 1
ATOM 725 N N . TRP A 1 86 ? 5.395 -6.245 -14.594 1.00 94.19 86 TRP A N 1
ATOM 726 C CA . TRP A 1 86 ? 4.744 -7.083 -13.576 1.00 94.19 86 TRP A CA 1
ATOM 727 C C . TRP A 1 86 ? 4.810 -8.604 -13.851 1.00 94.19 86 TRP A C 1
ATOM 729 O O . TRP A 1 86 ? 4.889 -9.388 -12.903 1.00 94.19 86 TRP A O 1
ATOM 739 N N . LYS A 1 87 ? 4.879 -9.049 -15.118 1.00 93.50 87 LYS A N 1
ATOM 740 C CA . LYS A 1 87 ? 5.012 -10.478 -15.483 1.00 93.50 87 LYS A CA 1
ATOM 741 C C . LYS A 1 87 ? 6.336 -11.100 -15.064 1.00 93.50 87 LYS A C 1
ATOM 743 O O . LYS A 1 87 ? 6.424 -12.320 -14.971 1.00 93.50 87 LYS A O 1
ATOM 748 N N . PHE A 1 88 ? 7.359 -10.284 -14.813 1.00 92.94 88 PHE A N 1
ATOM 749 C CA . PHE A 1 88 ? 8.662 -10.771 -14.367 1.00 92.94 88 PHE A CA 1
ATOM 750 C C . PHE A 1 88 ? 8.593 -11.421 -12.986 1.00 92.94 88 PHE A C 1
ATOM 752 O O . PHE A 1 88 ? 9.480 -12.207 -12.665 1.00 92.94 88 PHE A O 1
ATOM 759 N N . PHE A 1 89 ? 7.569 -11.093 -12.195 1.00 92.00 89 PHE A N 1
ATOM 760 C CA . PHE A 1 89 ? 7.339 -11.622 -10.853 1.00 92.00 89 PHE A CA 1
ATOM 761 C C . PHE A 1 89 ? 6.371 -12.800 -10.884 1.00 92.00 89 PHE A C 1
ATOM 763 O O . PHE A 1 89 ?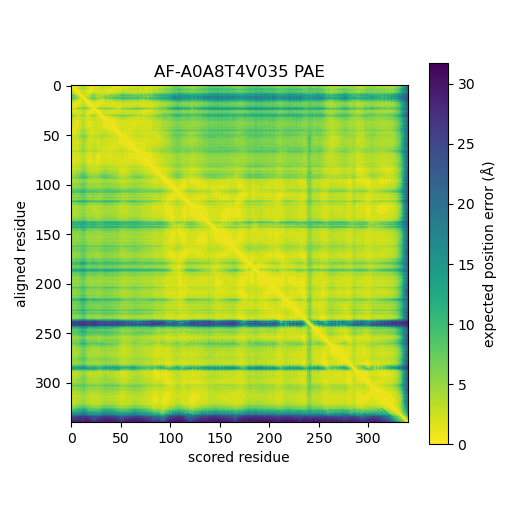 6.691 -13.872 -10.377 1.00 92.00 89 PHE A O 1
ATOM 770 N N . ASN A 1 90 ? 5.212 -12.613 -11.516 1.00 91.69 90 ASN A N 1
ATOM 771 C CA . ASN A 1 90 ? 4.220 -13.662 -11.681 1.00 91.69 90 ASN A CA 1
ATOM 772 C C . ASN A 1 90 ? 3.451 -13.456 -13.003 1.00 91.69 90 ASN A C 1
ATOM 774 O O . ASN A 1 90 ? 2.600 -12.569 -13.097 1.00 91.69 90 ASN A O 1
ATOM 778 N N . PRO A 1 91 ? 3.715 -14.266 -14.044 1.00 90.88 91 PRO A N 1
ATOM 779 C CA . PRO A 1 91 ? 3.011 -14.150 -15.319 1.00 90.88 91 PRO A CA 1
ATOM 780 C C . PRO A 1 91 ? 1.547 -14.613 -15.250 1.00 90.88 91 PRO A C 1
ATOM 782 O O . PRO A 1 91 ? 0.798 -14.336 -16.181 1.00 90.88 91 PRO A O 1
ATOM 785 N N . GLY A 1 92 ? 1.141 -15.315 -14.184 1.00 92.19 92 GLY A N 1
ATOM 786 C CA . GLY A 1 92 ? -0.204 -15.863 -13.986 1.00 92.19 92 GLY A CA 1
ATOM 787 C C . GLY A 1 92 ? -1.168 -14.950 -13.224 1.00 92.19 92 GLY A C 1
ATOM 788 O O . GLY A 1 92 ? -2.253 -15.399 -12.851 1.00 92.19 92 GLY A O 1
ATOM 789 N N . ILE A 1 93 ? -0.790 -13.695 -12.969 1.00 93.38 93 ILE A N 1
ATOM 790 C CA . ILE A 1 93 ? -1.629 -12.722 -12.263 1.00 93.38 93 ILE A CA 1
ATOM 791 C C . ILE A 1 93 ? -2.956 -12.501 -12.991 1.00 93.38 93 ILE A C 1
ATOM 793 O O . ILE A 1 93 ? -3.009 -12.343 -14.208 1.00 93.38 93 ILE A O 1
ATOM 797 N N . ARG A 1 94 ? -4.041 -12.428 -12.211 1.00 92.25 94 ARG A N 1
ATOM 798 C CA . ARG A 1 94 ? -5.412 -12.220 -12.717 1.00 92.25 94 ARG A CA 1
ATOM 799 C C . ARG A 1 94 ? -6.096 -10.963 -12.190 1.00 92.25 94 ARG A C 1
ATOM 801 O O . ARG A 1 94 ? -7.280 -10.755 -12.446 1.00 92.25 94 ARG A O 1
ATOM 808 N N . GLY A 1 95 ? -5.384 -10.135 -11.437 1.00 94.81 95 GLY A N 1
ATOM 809 C CA . GLY A 1 95 ? -5.953 -8.951 -10.815 1.00 94.81 95 GLY A CA 1
ATOM 810 C C . GLY A 1 95 ? -4.890 -7.986 -10.320 1.00 94.81 95 GLY A C 1
ATOM 811 O O . GLY A 1 95 ? -3.694 -8.227 -10.431 1.00 94.81 95 GLY A O 1
ATOM 812 N N . VAL A 1 96 ? -5.358 -6.879 -9.769 1.00 97.56 96 VAL A N 1
ATOM 813 C CA . VAL A 1 96 ? -4.537 -5.814 -9.191 1.00 97.56 96 VAL A CA 1
ATOM 814 C C . VAL A 1 96 ? -4.953 -5.608 -7.728 1.00 97.56 96 VAL A C 1
ATOM 816 O O . VAL A 1 96 ? -6.051 -6.044 -7.360 1.00 97.56 96 VAL A O 1
ATOM 819 N N . PRO A 1 97 ? -4.119 -4.975 -6.877 1.00 97.19 97 PRO A N 1
ATOM 820 C CA . PRO A 1 97 ? -4.521 -4.600 -5.520 1.00 97.19 97 PRO A CA 1
ATOM 821 C C . PRO A 1 97 ? -5.797 -3.759 -5.528 1.00 97.19 97 PRO A C 1
ATOM 823 O O . PRO A 1 97 ? -6.119 -3.137 -6.534 1.00 97.19 97 PRO A O 1
ATOM 826 N N . ARG A 1 98 ? -6.482 -3.653 -4.387 1.00 97.75 98 ARG A N 1
ATOM 827 C CA . ARG A 1 98 ? -7.557 -2.665 -4.189 1.00 97.75 98 ARG A CA 1
ATOM 828 C C . ARG A 1 98 ? -7.018 -1.418 -3.483 1.00 97.75 98 ARG A C 1
ATOM 830 O O . ARG A 1 98 ? -6.162 -1.547 -2.601 1.00 97.75 98 ARG A O 1
ATOM 837 N N . PRO A 1 99 ? -7.499 -0.219 -3.847 1.00 97.62 99 PRO A N 1
ATOM 838 C CA . PRO A 1 99 ? -6.996 1.022 -3.284 1.00 97.62 99 PRO A CA 1
ATOM 839 C C . PRO A 1 99 ? -7.554 1.271 -1.878 1.00 97.62 99 PRO A C 1
ATOM 841 O O . PRO A 1 99 ? -8.744 1.080 -1.614 1.00 97.62 99 PRO A O 1
ATOM 844 N N . MET A 1 100 ? -6.688 1.770 -1.003 1.00 97.31 100 MET A N 1
ATOM 845 C CA . MET A 1 100 ? -7.021 2.392 0.275 1.00 97.31 100 MET A CA 1
ATOM 846 C C . MET A 1 100 ? -6.629 3.868 0.204 1.00 97.31 100 MET A C 1
ATOM 848 O O . MET A 1 100 ? -5.504 4.165 -0.199 1.00 97.31 100 MET A O 1
ATOM 852 N N . ILE A 1 101 ? -7.511 4.786 0.602 1.00 97.06 101 ILE A N 1
ATOM 853 C CA . ILE A 1 101 ? -7.220 6.231 0.607 1.00 97.06 101 ILE A CA 1
ATOM 854 C C . ILE A 1 101 ? -7.542 6.846 1.964 1.00 97.06 101 ILE A C 1
ATOM 856 O O . ILE A 1 101 ? -8.511 6.442 2.614 1.00 97.06 101 ILE A O 1
ATOM 860 N N . ARG A 1 102 ? -6.741 7.827 2.386 1.00 97.56 102 ARG A N 1
ATOM 861 C CA . ARG A 1 102 ? -7.033 8.635 3.572 1.00 97.56 102 ARG A CA 1
ATOM 862 C C . ARG A 1 102 ? -8.169 9.601 3.247 1.00 97.56 102 ARG A C 1
ATOM 864 O O . ARG A 1 102 ? -8.082 10.345 2.275 1.00 97.56 102 ARG A O 1
ATOM 871 N N . VAL A 1 103 ? -9.206 9.606 4.078 1.00 97.25 103 VAL A N 1
ATOM 872 C CA . VAL A 1 103 ? -10.368 10.502 3.950 1.00 97.25 103 VAL A CA 1
ATOM 873 C C . VAL A 1 103 ? -10.385 11.609 4.994 1.00 97.25 103 VAL A C 1
ATOM 875 O O . VAL A 1 103 ? -10.997 12.651 4.778 1.00 97.25 103 VAL A O 1
ATOM 878 N N . TRP A 1 104 ? -9.711 11.400 6.126 1.00 97.12 104 TRP A N 1
ATOM 879 C CA . TRP A 1 104 ? -9.592 12.400 7.181 1.00 97.12 104 TRP A CA 1
ATOM 880 C C . TRP A 1 104 ? -8.322 12.191 8.008 1.00 97.12 104 TRP A C 1
ATOM 882 O O . TRP A 1 104 ? -7.840 11.064 8.147 1.00 97.12 104 TRP A O 1
ATOM 892 N N . GLU A 1 105 ? -7.802 13.271 8.586 1.00 95.81 105 GLU A N 1
ATOM 893 C CA . GLU A 1 105 ? -6.627 13.268 9.456 1.00 95.81 105 GLU A CA 1
ATOM 894 C C . GLU A 1 105 ? -6.876 14.147 10.689 1.00 95.81 105 GLU A C 1
ATOM 896 O O . GLU A 1 105 ? -7.461 15.226 10.583 1.00 95.81 105 GLU A O 1
ATOM 901 N N . LYS A 1 106 ? -6.416 13.708 11.866 1.00 95.00 106 LYS A N 1
ATOM 902 C CA . LYS A 1 106 ? -6.432 14.511 13.097 1.00 95.00 106 LYS A CA 1
ATOM 903 C C . LYS A 1 106 ? -5.024 14.798 13.607 1.00 95.00 106 LYS A C 1
ATOM 905 O O . LYS A 1 106 ? -4.059 14.076 13.359 1.00 95.00 106 LYS A O 1
ATOM 910 N N . VAL A 1 107 ? -4.933 15.852 14.413 1.00 92.12 107 VAL A N 1
ATOM 911 C CA . VAL A 1 107 ? -3.724 16.179 15.183 1.00 92.12 107 VAL A CA 1
ATOM 912 C C . VAL A 1 107 ? -3.634 15.347 16.469 1.00 92.12 107 VAL A C 1
ATOM 914 O O . VAL A 1 107 ? -2.549 14.909 16.832 1.00 92.12 107 VAL A O 1
ATOM 917 N N . THR A 1 108 ? -4.763 15.095 17.141 1.00 92.38 108 THR A N 1
ATOM 918 C CA . THR A 1 108 ? -4.831 14.367 18.423 1.00 92.38 108 THR A CA 1
ATOM 919 C C . THR A 1 108 ? -5.926 13.301 18.380 1.00 92.38 108 THR A C 1
ATOM 921 O O . THR A 1 108 ? -7.011 13.558 17.854 1.00 92.38 108 THR A O 1
ATOM 924 N N . GLY A 1 109 ? -5.663 12.132 18.972 1.00 95.38 109 GLY A N 1
ATOM 925 C CA . GLY A 1 109 ? -6.534 10.955 18.901 1.00 95.38 109 GLY A CA 1
ATOM 926 C C . GLY A 1 109 ? -6.143 10.030 17.749 1.00 95.38 109 GLY A C 1
ATOM 927 O O . GLY A 1 109 ? -4.964 9.860 17.447 1.00 95.38 109 GLY A O 1
ATOM 928 N N . ILE A 1 110 ? -7.129 9.423 17.091 1.00 97.44 110 ILE A N 1
ATOM 929 C CA . ILE A 1 110 ? -6.879 8.592 15.903 1.00 97.44 110 ILE A CA 1
ATOM 930 C C . ILE A 1 110 ? -6.323 9.481 14.792 1.00 97.44 110 ILE A C 1
ATOM 932 O O . ILE A 1 110 ? -6.944 10.482 14.439 1.00 97.44 110 ILE A O 1
ATOM 936 N N . LYS A 1 111 ? -5.143 9.125 14.279 1.00 97.06 111 LYS A N 1
ATOM 937 C CA . LYS A 1 111 ? -4.340 9.975 13.400 1.00 97.06 111 LYS A CA 1
ATOM 938 C C . LYS A 1 111 ? -4.946 10.057 12.009 1.00 97.06 111 LYS A C 1
ATOM 940 O O . LYS A 1 111 ? -5.157 11.160 11.520 1.00 97.06 111 LYS A O 1
ATOM 945 N N . GLU A 1 112 ? -5.277 8.922 11.406 1.00 97.38 112 GLU A N 1
ATOM 946 C CA . GLU A 1 112 ? -5.809 8.876 10.042 1.00 97.38 112 GLU A CA 1
ATOM 947 C C . GLU A 1 112 ? -7.023 7.951 9.937 1.00 97.38 112 GLU A C 1
ATOM 949 O O . GLU A 1 112 ? -7.086 6.896 10.575 1.00 97.38 112 GLU A O 1
ATOM 954 N N . PHE A 1 113 ? -7.967 8.342 9.085 1.00 98.44 113 PHE A N 1
ATOM 955 C CA . PHE A 1 113 ? -9.158 7.580 8.731 1.00 98.44 113 PHE A CA 1
ATOM 956 C C . PHE A 1 113 ? -9.086 7.234 7.248 1.00 98.44 113 PHE A C 1
ATOM 958 O O . PHE A 1 113 ? -8.847 8.112 6.418 1.00 98.44 113 PHE A O 1
ATOM 965 N N . PHE A 1 114 ? -9.312 5.967 6.917 1.00 97.31 114 PHE A N 1
ATOM 966 C CA . PHE A 1 114 ? -9.228 5.433 5.563 1.00 97.31 114 PHE A CA 1
ATOM 967 C C . PHE A 1 114 ? -10.544 4.817 5.122 1.00 97.31 114 PHE A C 1
ATOM 969 O O . PHE A 1 114 ? -11.288 4.273 5.940 1.00 97.31 114 PHE A O 1
ATOM 976 N N . VAL A 1 115 ? -10.758 4.812 3.809 1.00 98.38 115 VAL A N 1
ATOM 977 C CA . VAL A 1 115 ? -11.767 3.969 3.164 1.00 98.38 115 VAL A CA 1
ATOM 978 C C . VAL A 1 115 ? -11.135 3.098 2.087 1.00 98.38 115 VAL A C 1
ATOM 980 O O . VAL A 1 115 ? -10.127 3.469 1.476 1.00 98.38 115 VAL A O 1
ATOM 983 N N . PHE A 1 116 ? -11.684 1.899 1.919 1.00 98.12 116 PHE A N 1
ATOM 984 C CA . PHE A 1 116 ? -11.207 0.903 0.962 1.00 98.12 116 PHE A CA 1
ATOM 985 C C . PHE A 1 116 ? -12.259 -0.171 0.699 1.00 98.12 116 PHE A C 1
ATOM 987 O O . PHE A 1 116 ? -13.200 -0.322 1.472 1.00 98.12 116 PHE A O 1
ATOM 994 N N . SER A 1 117 ? -12.072 -0.972 -0.351 1.00 95.38 117 SER A N 1
ATOM 995 C CA . SER A 1 117 ? -12.925 -2.131 -0.632 1.00 95.38 117 SER A CA 1
ATOM 996 C C . SER A 1 117 ? -12.201 -3.456 -0.401 1.00 95.38 117 SER A C 1
ATOM 998 O O . SER A 1 117 ? -11.003 -3.581 -0.659 1.00 95.38 117 SER A O 1
ATOM 1000 N N . LEU A 1 118 ? -12.950 -4.472 0.039 1.00 88.19 118 LEU A N 1
ATOM 1001 C CA . LEU A 1 118 ? -12.478 -5.856 0.175 1.00 88.19 118 LEU A CA 1
ATOM 1002 C C . LEU A 1 118 ? -12.945 -6.783 -0.955 1.00 88.19 118 LEU A C 1
ATOM 1004 O O . LEU A 1 118 ? -12.458 -7.909 -1.041 1.00 88.19 118 LEU A O 1
ATOM 1008 N N . ASN A 1 119 ? -13.862 -6.347 -1.817 1.00 95.06 119 ASN A N 1
ATOM 1009 C CA . ASN A 1 119 ? -14.447 -7.192 -2.864 1.00 95.06 119 ASN A CA 1
ATOM 1010 C C . ASN A 1 119 ? -14.564 -6.509 -4.236 1.00 95.06 119 ASN A C 1
ATOM 1012 O O . ASN A 1 119 ? -14.911 -7.195 -5.198 1.00 95.06 119 ASN A O 1
ATOM 1016 N N . ALA A 1 120 ? -14.201 -5.227 -4.365 1.00 97.19 120 ALA A N 1
ATOM 1017 C CA . ALA A 1 120 ? -14.129 -4.559 -5.659 1.00 97.19 120 ALA A CA 1
ATOM 1018 C C . ALA A 1 120 ? -13.234 -5.329 -6.641 1.00 97.19 120 ALA A C 1
ATOM 1020 O O . ALA A 1 120 ? -12.156 -5.822 -6.280 1.00 97.19 120 ALA A O 1
ATOM 1021 N N . ARG A 1 121 ? -13.707 -5.437 -7.885 1.00 95.31 121 ARG A N 1
ATOM 1022 C CA . ARG A 1 121 ? -13.003 -6.111 -8.988 1.00 95.31 121 ARG A CA 1
ATOM 1023 C C . ARG A 1 121 ? -12.285 -5.133 -9.909 1.00 95.31 121 ARG A C 1
ATOM 1025 O O . ARG A 1 121 ? -11.306 -5.511 -10.544 1.00 95.31 121 ARG A O 1
ATOM 1032 N N . ASP A 1 122 ? -12.764 -3.896 -9.973 1.00 97.50 122 ASP A N 1
ATOM 1033 C CA . ASP A 1 122 ? -12.198 -2.836 -10.795 1.00 97.50 122 ASP A CA 1
ATOM 1034 C C . ASP A 1 122 ? -11.484 -1.806 -9.909 1.00 97.50 122 ASP A C 1
ATOM 1036 O O . ASP A 1 122 ? -12.049 -1.322 -8.924 1.00 97.50 122 ASP A O 1
ATOM 1040 N N . PHE A 1 123 ? -10.211 -1.535 -10.209 1.00 98.00 123 PHE A N 1
ATOM 1041 C CA . PHE A 1 123 ? -9.381 -0.666 -9.372 1.00 98.00 123 PHE A CA 1
ATOM 1042 C C . PHE A 1 123 ? -9.809 0.792 -9.488 1.00 98.00 123 PHE A C 1
ATOM 1044 O O . PHE A 1 123 ? -9.855 1.500 -8.483 1.00 98.00 123 PHE A O 1
ATOM 1051 N N . GLU A 1 124 ? -10.113 1.235 -10.708 1.00 97.81 124 GLU A N 1
ATOM 1052 C CA . GLU A 1 124 ? -10.487 2.617 -10.981 1.00 97.81 124 GLU A CA 1
ATOM 1053 C C . GLU A 1 124 ? -11.850 2.935 -10.370 1.00 97.81 124 GLU A C 1
ATOM 1055 O O . GLU A 1 124 ? -11.979 3.949 -9.684 1.00 97.81 124 GLU A O 1
ATOM 1060 N N . ALA A 1 125 ? -12.825 2.032 -10.508 1.00 98.25 125 ALA A N 1
ATOM 1061 C CA . ALA A 1 125 ? -14.125 2.177 -9.856 1.00 98.25 125 ALA A CA 1
ATOM 1062 C C . ALA A 1 125 ? -13.990 2.296 -8.327 1.00 98.25 125 ALA A C 1
ATOM 1064 O O . ALA A 1 125 ? -14.545 3.215 -7.727 1.00 98.25 125 ALA A O 1
ATOM 1065 N N . ALA A 1 126 ? -13.193 1.424 -7.698 1.00 98.38 126 ALA A N 1
ATOM 1066 C CA . ALA A 1 126 ? -12.946 1.482 -6.257 1.00 98.38 126 ALA A CA 1
ATOM 1067 C C . ALA A 1 126 ? -12.238 2.776 -5.829 1.00 98.38 126 ALA A C 1
ATOM 1069 O O . ALA A 1 126 ? -12.590 3.367 -4.809 1.00 98.38 126 ALA A O 1
ATOM 1070 N N . LEU A 1 127 ? -11.243 3.234 -6.597 1.00 97.88 127 LEU A N 1
ATOM 1071 C CA . LEU A 1 127 ? -10.518 4.468 -6.294 1.00 97.88 127 LEU A CA 1
ATOM 1072 C C . LEU A 1 127 ? -11.417 5.703 -6.433 1.00 97.88 127 LEU A C 1
ATOM 1074 O O . LEU A 1 127 ? -11.325 6.613 -5.611 1.00 97.88 127 LEU A O 1
ATOM 1078 N N . ASN A 1 128 ? -12.278 5.736 -7.450 1.00 98.06 128 ASN A N 1
ATOM 1079 C CA . ASN A 1 128 ? -13.203 6.843 -7.676 1.00 98.06 128 ASN A CA 1
ATOM 1080 C C . ASN A 1 128 ? -14.269 6.912 -6.579 1.00 98.06 128 ASN A C 1
ATOM 1082 O O . ASN A 1 128 ? -14.461 7.982 -6.011 1.00 98.06 128 ASN A O 1
ATOM 1086 N N . ALA A 1 129 ? -14.855 5.776 -6.190 1.00 98.25 129 ALA A N 1
ATOM 1087 C CA . ALA A 1 129 ? -15.803 5.719 -5.077 1.00 98.25 129 ALA A CA 1
ATOM 1088 C C . ALA A 1 129 ? -15.176 6.211 -3.761 1.00 98.25 129 ALA A C 1
ATOM 1090 O O . ALA A 1 129 ? -15.726 7.045 -3.042 1.00 98.25 129 ALA A O 1
ATOM 1091 N N . ASN A 1 130 ? -13.944 5.773 -3.488 1.00 98.00 130 ASN A N 1
ATOM 1092 C CA . ASN A 1 130 ? -13.171 6.258 -2.352 1.00 98.00 130 ASN A CA 1
ATOM 1093 C C . ASN A 1 130 ? -12.939 7.788 -2.400 1.00 98.00 130 ASN A C 1
ATOM 1095 O O . ASN A 1 130 ? -12.953 8.439 -1.356 1.00 98.00 130 ASN A O 1
ATOM 1099 N N . ARG A 1 131 ? -12.727 8.377 -3.586 1.00 97.38 131 ARG A N 1
ATOM 1100 C CA . ARG A 1 131 ? -12.551 9.831 -3.768 1.00 97.38 131 ARG A CA 1
ATOM 1101 C C . ARG A 1 131 ? -13.845 10.620 -3.628 1.00 97.38 131 ARG A C 1
ATOM 1103 O O . ARG A 1 131 ? -13.811 11.694 -3.036 1.00 97.38 131 ARG A O 1
ATOM 1110 N N . HIS A 1 132 ? -14.972 10.090 -4.091 1.00 97.31 132 HIS A N 1
ATOM 1111 C CA . HIS A 1 132 ? -16.275 10.717 -3.868 1.00 97.31 132 HIS A CA 1
ATOM 1112 C C . HIS A 1 132 ? -16.582 10.858 -2.375 1.00 97.31 132 HIS A C 1
ATOM 1114 O O . HIS A 1 132 ? -17.083 11.896 -1.946 1.00 97.31 132 HIS A O 1
ATOM 1120 N N . ILE A 1 133 ? -16.183 9.877 -1.557 1.00 97.69 133 ILE A N 1
ATOM 1121 C CA . ILE A 1 133 ? -16.278 9.988 -0.095 1.00 97.69 133 ILE A CA 1
ATOM 1122 C C . ILE A 1 133 ? -15.427 11.156 0.425 1.00 97.69 133 ILE A C 1
ATOM 1124 O O . ILE A 1 133 ? -15.895 11.911 1.276 1.00 97.69 133 ILE A O 1
ATOM 1128 N N . ILE A 1 134 ? -14.209 11.362 -0.090 1.00 96.81 134 ILE A N 1
ATOM 1129 C CA . ILE A 1 134 ? -13.400 12.544 0.263 1.00 96.81 134 ILE A CA 1
ATOM 1130 C C . ILE A 1 134 ? -14.165 13.824 -0.090 1.00 96.81 134 ILE A C 1
ATOM 1132 O O . ILE A 1 134 ? -14.287 14.716 0.750 1.00 96.81 134 ILE A O 1
ATOM 1136 N N . ASP A 1 135 ? -14.706 13.910 -1.305 1.00 96.50 135 ASP A N 1
ATOM 1137 C CA . ASP A 1 135 ? -15.446 15.083 -1.777 1.00 96.50 135 ASP A CA 1
ATOM 1138 C C . ASP A 1 135 ? -16.702 15.367 -0.940 1.00 96.50 135 ASP A C 1
ATOM 1140 O O . ASP A 1 135 ? -16.960 16.523 -0.596 1.00 96.50 135 ASP A O 1
ATOM 1144 N N . ASN A 1 136 ? -17.426 14.327 -0.521 1.00 96.06 136 ASN A N 1
ATOM 1145 C CA . ASN A 1 136 ? -18.567 14.430 0.391 1.00 96.06 136 ASN A CA 1
ATOM 1146 C C . ASN A 1 136 ? -18.160 15.013 1.756 1.00 96.06 136 ASN A C 1
ATOM 1148 O O . ASN A 1 136 ? -18.862 15.850 2.332 1.00 96.06 136 ASN A O 1
ATOM 1152 N N . LEU A 1 137 ? -17.006 14.590 2.278 1.00 96.50 137 LEU A N 1
ATOM 1153 C CA . LEU A 1 137 ? -16.519 14.996 3.595 1.00 96.50 137 LEU A CA 1
ATOM 1154 C C . LEU A 1 137 ? -15.857 16.382 3.602 1.00 96.50 137 LEU A C 1
ATOM 1156 O O . LEU A 1 137 ? -15.865 17.023 4.653 1.00 96.50 137 LEU A O 1
ATOM 1160 N N . LYS A 1 138 ? -15.342 16.884 2.466 1.00 92.44 138 LYS A N 1
ATOM 1161 C CA . LYS A 1 138 ? -14.638 18.186 2.361 1.00 92.44 138 LYS A CA 1
ATOM 1162 C C . LYS A 1 138 ? -15.418 19.365 2.950 1.00 92.44 138 LYS A C 1
ATOM 1164 O O . LYS A 1 138 ? -14.813 20.273 3.511 1.00 92.44 138 LYS A O 1
ATOM 1169 N N . ASN A 1 139 ? -16.745 19.348 2.836 1.00 86.31 139 ASN A N 1
ATOM 1170 C CA . ASN A 1 139 ? -17.609 20.434 3.311 1.00 86.31 139 ASN A CA 1
ATOM 1171 C C . ASN A 1 139 ? -18.143 20.217 4.739 1.00 86.31 139 ASN A C 1
ATOM 1173 O O . ASN A 1 139 ? -18.881 21.059 5.255 1.00 86.31 139 ASN A O 1
ATOM 1177 N N . LYS A 1 140 ? -17.805 19.098 5.394 1.00 91.25 140 LYS A N 1
ATOM 1178 C CA . LYS A 1 140 ? -18.256 18.788 6.757 1.00 91.25 140 LYS A CA 1
ATOM 1179 C C . LYS A 1 140 ? -17.238 19.308 7.776 1.00 91.25 140 LYS A C 1
ATOM 1181 O O . LYS A 1 140 ? -16.035 19.112 7.633 1.00 91.25 140 LYS A O 1
ATOM 1186 N N . ASN A 1 141 ? -17.711 19.932 8.858 1.00 91.75 141 ASN A N 1
ATOM 1187 C CA . ASN A 1 141 ? -16.833 20.335 9.959 1.00 91.75 141 ASN A CA 1
ATOM 1188 C C . ASN A 1 141 ? -16.511 19.129 10.860 1.00 91.75 141 ASN A C 1
ATOM 1190 O O . ASN A 1 141 ? -17.301 18.776 11.738 1.00 91.75 141 ASN A O 1
ATOM 1194 N N . LEU A 1 142 ? -15.360 18.494 10.625 1.00 93.81 142 LEU A N 1
ATOM 1195 C CA . LEU A 1 142 ? -14.913 17.298 11.353 1.00 93.81 142 LEU A CA 1
ATOM 1196 C C . LEU A 1 142 ? -13.809 17.575 12.388 1.00 93.81 142 LEU A C 1
ATOM 1198 O O . LEU A 1 142 ? -13.564 16.733 13.251 1.00 93.81 142 LEU A O 1
ATOM 1202 N N . GLN A 1 143 ? -13.163 18.745 12.332 1.00 88.44 143 GLN A N 1
ATOM 1203 C CA . GLN A 1 143 ? -11.942 19.069 13.086 1.00 88.44 143 GLN A CA 1
ATOM 1204 C C . GLN A 1 143 ? -12.084 18.853 14.597 1.00 88.44 143 GLN A C 1
ATOM 1206 O O . GLN A 1 143 ? -11.188 18.314 15.248 1.00 88.44 143 GLN A O 1
ATOM 1211 N N . ASP A 1 144 ? -13.227 19.253 15.150 1.00 89.62 144 ASP A N 1
ATOM 1212 C CA . ASP A 1 144 ? -13.462 19.251 16.591 1.00 89.62 144 ASP A CA 1
ATOM 1213 C C . ASP A 1 144 ? -14.255 18.051 17.100 1.00 89.62 144 ASP A C 1
ATOM 1215 O O . ASP A 1 144 ? -14.504 17.953 18.306 1.00 89.62 144 ASP A O 1
ATOM 1219 N N . LEU A 1 145 ? -14.633 17.140 16.204 1.00 95.12 145 LEU A N 1
ATOM 1220 C CA . LEU A 1 145 ? -15.451 15.989 16.537 1.00 95.12 145 LEU A CA 1
ATOM 1221 C C . LEU A 1 145 ? -14.637 14.882 17.219 1.00 95.12 145 LEU A C 1
ATOM 1223 O O . LEU A 1 145 ? -13.456 14.637 16.943 1.00 95.12 145 LEU A O 1
ATOM 1227 N N . GLU A 1 146 ? -15.318 14.172 18.112 1.00 95.50 146 GLU A N 1
ATOM 1228 C CA . GLU A 1 146 ? -14.837 12.907 18.658 1.00 95.50 146 GLU A CA 1
ATOM 1229 C C . GLU A 1 146 ? -14.789 11.837 17.562 1.00 95.50 146 GLU A C 1
ATOM 1231 O O . GLU A 1 146 ? -15.529 11.891 16.577 1.00 95.50 146 GLU A O 1
ATOM 1236 N N . GLU A 1 147 ? -13.921 10.850 17.748 1.00 96.69 147 GLU A N 1
ATOM 1237 C CA . GLU A 1 147 ? -13.612 9.792 16.780 1.00 96.69 147 GLU A CA 1
ATOM 1238 C C . GLU A 1 147 ? -14.880 9.081 16.297 1.00 96.69 147 GLU A C 1
ATOM 1240 O O . GLU A 1 147 ? -15.071 8.861 15.106 1.00 96.69 147 GLU A O 1
ATOM 1245 N N . GLU A 1 148 ? -15.784 8.785 17.227 1.00 97.00 148 GLU A N 1
ATOM 1246 C CA . GLU A 1 148 ? -17.053 8.112 16.963 1.00 97.00 148 GLU A CA 1
ATOM 1247 C C . GLU A 1 148 ? -17.979 8.933 16.058 1.00 97.00 148 GLU A C 1
ATOM 1249 O O . GLU A 1 148 ? -18.590 8.393 15.137 1.00 97.00 148 GLU A O 1
ATOM 1254 N N . LYS A 1 149 ? -18.029 10.256 16.250 1.00 97.06 149 LYS A N 1
ATOM 1255 C CA . LYS A 1 149 ? -18.822 11.152 15.397 1.00 97.06 149 LYS A CA 1
ATOM 1256 C C . LYS A 1 149 ? -18.219 11.270 13.998 1.00 97.06 149 LYS A C 1
ATOM 1258 O O . LYS A 1 149 ? -18.966 11.320 13.025 1.00 97.06 149 LYS A O 1
ATOM 1263 N N . ILE A 1 150 ? -16.889 11.274 13.885 1.00 97.75 150 ILE A N 1
ATOM 1264 C CA . ILE A 1 150 ? -16.200 11.245 12.585 1.00 97.75 150 ILE A CA 1
ATOM 1265 C C . ILE A 1 150 ? -16.533 9.944 11.849 1.00 97.75 150 ILE A C 1
ATOM 1267 O O . ILE A 1 150 ? -16.910 9.986 10.682 1.00 97.75 150 ILE A O 1
ATOM 1271 N N . LEU A 1 151 ? -16.489 8.800 12.539 1.00 98.19 151 LEU A N 1
ATOM 1272 C CA . LEU A 1 151 ? -16.876 7.506 11.969 1.00 98.19 151 LEU A CA 1
ATOM 1273 C C . LEU A 1 151 ? -18.324 7.491 11.483 1.00 98.19 151 LEU A C 1
ATOM 1275 O O . LEU A 1 151 ? -18.588 6.962 10.407 1.00 98.19 151 LEU A O 1
ATOM 1279 N N . MET A 1 152 ? -19.253 8.097 12.228 1.00 97.81 152 MET A N 1
ATOM 1280 C CA . MET A 1 152 ? -20.637 8.255 11.769 1.00 97.81 152 MET A CA 1
ATOM 1281 C C . MET A 1 152 ? -20.715 9.085 10.483 1.00 97.81 152 MET A C 1
ATOM 1283 O O . MET A 1 152 ? -21.397 8.679 9.551 1.00 97.81 152 MET A O 1
ATOM 1287 N N . LYS A 1 153 ? -19.972 10.195 10.383 1.00 98.06 153 LYS A N 1
ATOM 1288 C CA . LYS A 1 153 ? -19.937 11.017 9.160 1.00 98.06 153 LYS A CA 1
ATOM 1289 C C . LYS A 1 153 ? -19.325 10.306 7.959 1.00 98.06 153 LYS A C 1
ATOM 1291 O O . LYS A 1 153 ? -19.806 10.508 6.846 1.00 98.06 153 LYS A O 1
ATOM 1296 N N . ILE A 1 154 ? -18.307 9.477 8.179 1.00 98.19 154 ILE A N 1
ATOM 1297 C CA . ILE A 1 154 ? -17.719 8.630 7.135 1.00 98.19 154 ILE A CA 1
ATOM 1298 C C . ILE A 1 154 ? -18.721 7.555 6.700 1.00 98.19 154 ILE A C 1
ATOM 1300 O O . ILE A 1 154 ? -18.869 7.329 5.507 1.00 98.19 154 ILE A O 1
ATOM 1304 N N . ARG A 1 155 ? -19.439 6.924 7.638 1.00 97.44 155 ARG A N 1
ATOM 1305 C CA . ARG A 1 155 ? -20.484 5.936 7.324 1.00 97.44 155 ARG A CA 1
ATOM 1306 C C . ARG A 1 155 ? -21.619 6.531 6.502 1.00 97.44 155 ARG A C 1
ATOM 1308 O O . ARG A 1 155 ? -21.946 5.955 5.481 1.00 97.44 155 ARG A O 1
ATOM 1315 N N . GLU A 1 156 ? -22.132 7.701 6.885 1.00 97.00 156 GLU A N 1
ATOM 1316 C CA . GLU A 1 156 ? -23.143 8.422 6.093 1.00 97.00 156 GLU A CA 1
ATOM 1317 C C . GLU A 1 156 ? -22.674 8.615 4.636 1.00 97.00 156 GLU A C 1
ATOM 1319 O O . GLU A 1 156 ? -23.419 8.340 3.704 1.00 97.00 156 GLU A O 1
ATOM 1324 N N . ALA A 1 157 ? -21.415 9.026 4.433 1.00 97.69 157 ALA A N 1
ATOM 1325 C CA . ALA A 1 157 ? -20.850 9.195 3.092 1.00 97.69 157 ALA A CA 1
ATOM 1326 C C . ALA A 1 157 ? -20.663 7.859 2.342 1.00 97.69 157 ALA A C 1
ATOM 1328 O O . ALA A 1 157 ? -20.836 7.803 1.129 1.00 97.69 157 ALA A O 1
ATOM 1329 N N . ILE A 1 158 ? -20.310 6.783 3.054 1.00 97.81 158 ILE A N 1
ATOM 1330 C CA . ILE A 1 158 ? -20.218 5.432 2.487 1.00 97.81 158 ILE A CA 1
ATOM 1331 C C . ILE A 1 158 ? -21.598 4.926 2.050 1.00 97.81 158 ILE A C 1
ATOM 1333 O O . ILE A 1 158 ? -21.697 4.348 0.972 1.00 97.81 158 ILE A O 1
ATOM 1337 N N . ASP A 1 159 ? -22.638 5.145 2.856 1.00 97.25 159 ASP A N 1
ATOM 1338 C CA . ASP A 1 159 ? -24.002 4.693 2.565 1.00 97.25 159 ASP A CA 1
ATOM 1339 C C . ASP A 1 159 ? -24.554 5.378 1.301 1.00 97.25 159 ASP A C 1
ATOM 1341 O O . ASP A 1 159 ? -25.202 4.732 0.478 1.00 97.25 159 ASP A O 1
ATOM 1345 N N . GLU A 1 160 ? -24.249 6.667 1.108 1.00 96.88 160 GLU A N 1
ATOM 1346 C CA . GLU A 1 160 ? -24.557 7.395 -0.130 1.00 96.88 160 GLU A CA 1
ATOM 1347 C C . GLU A 1 160 ? -23.814 6.802 -1.341 1.00 96.88 160 GLU A C 1
ATOM 1349 O O . GLU A 1 160 ? -24.423 6.583 -2.389 1.00 96.88 160 GLU A O 1
ATOM 1354 N N . GLU A 1 161 ? -22.522 6.486 -1.201 1.00 97.56 161 GLU A N 1
ATOM 1355 C CA . GLU A 1 161 ? -21.719 5.919 -2.294 1.00 97.56 161 GLU A CA 1
ATOM 1356 C C . GLU A 1 161 ? -22.124 4.474 -2.632 1.00 97.56 161 GLU A C 1
ATOM 1358 O O . GLU A 1 161 ? -22.105 4.083 -3.798 1.00 97.56 161 GLU A O 1
ATOM 1363 N N . HIS A 1 162 ? -22.550 3.672 -1.648 1.00 96.62 162 HIS A N 1
ATOM 1364 C CA . HIS A 1 162 ? -23.049 2.303 -1.867 1.00 96.62 162 HIS A CA 1
ATOM 1365 C C . HIS A 1 162 ? -24.280 2.248 -2.770 1.00 96.62 162 HIS A C 1
ATOM 1367 O O . HIS A 1 162 ? -24.525 1.212 -3.381 1.00 96.62 162 HIS A O 1
ATOM 1373 N N . ALA A 1 163 ? -25.027 3.344 -2.919 1.00 95.62 163 ALA A N 1
ATOM 1374 C CA . ALA A 1 163 ? -26.112 3.417 -3.894 1.00 95.62 163 ALA A CA 1
ATOM 1375 C C . ALA A 1 163 ? -25.617 3.426 -5.357 1.00 95.62 163 ALA A C 1
ATOM 1377 O O . ALA A 1 163 ? -26.412 3.207 -6.272 1.00 95.62 163 ALA A O 1
ATOM 1378 N N . LEU A 1 164 ? -24.324 3.687 -5.587 1.00 96.50 164 LEU A N 1
ATOM 1379 C CA . LEU A 1 164 ? -23.716 3.872 -6.908 1.00 96.50 164 LEU A CA 1
ATOM 1380 C C . LEU A 1 164 ? -22.775 2.730 -7.318 1.00 96.50 164 LEU A C 1
ATOM 1382 O O . LEU A 1 164 ? -22.385 2.657 -8.485 1.00 96.50 164 LEU A O 1
ATOM 1386 N N . VAL A 1 165 ? -22.401 1.847 -6.387 1.00 97.31 165 VAL A N 1
ATOM 1387 C CA . VAL A 1 165 ? -21.402 0.791 -6.609 1.00 97.31 165 VAL A CA 1
ATOM 1388 C C . VAL A 1 165 ? -21.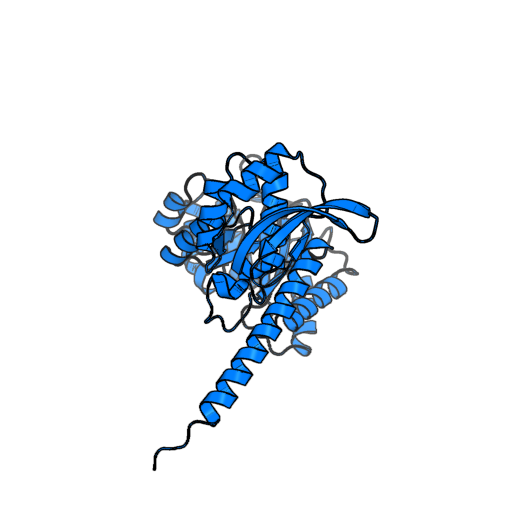919 -0.594 -6.223 1.00 97.31 165 VAL A C 1
ATOM 1390 O O . VAL A 1 165 ? -22.777 -0.740 -5.360 1.00 97.31 165 VAL A O 1
ATOM 1393 N N . ASP A 1 166 ? -21.367 -1.640 -6.842 1.00 96.62 166 ASP A N 1
ATOM 1394 C CA . ASP A 1 166 ? -21.732 -3.048 -6.611 1.00 96.62 166 ASP A CA 1
ATOM 1395 C C . ASP A 1 166 ? -20.775 -3.781 -5.651 1.00 96.62 166 ASP A C 1
ATOM 1397 O O . ASP A 1 166 ? -20.784 -5.011 -5.539 1.00 96.62 166 ASP A O 1
ATOM 1401 N N . PHE A 1 167 ? -19.930 -3.027 -4.952 1.00 97.44 167 PHE A N 1
ATOM 1402 C CA . PHE A 1 167 ? -18.939 -3.536 -4.017 1.00 97.44 167 PHE A CA 1
ATOM 1403 C C . PHE A 1 167 ? -19.023 -2.815 -2.678 1.00 97.44 167 PHE A C 1
ATOM 1405 O O . PHE A 1 167 ? -19.557 -1.721 -2.534 1.00 97.44 167 PHE A O 1
ATOM 1412 N N . GLU A 1 168 ? -18.441 -3.443 -1.671 1.00 96.31 168 GLU A N 1
ATOM 1413 C CA . GLU A 1 168 ? -18.442 -2.927 -0.320 1.00 96.31 168 GLU A CA 1
ATOM 1414 C C . GLU A 1 168 ? -17.289 -1.953 -0.102 1.00 96.31 168 GLU A C 1
ATOM 1416 O O . GLU A 1 168 ? -16.153 -2.213 -0.503 1.00 96.31 168 GLU A O 1
ATOM 1421 N N . ILE A 1 169 ? -17.573 -0.880 0.629 1.00 98.12 169 ILE A N 1
ATOM 1422 C CA . ILE A 1 169 ? -16.589 0.080 1.136 1.00 98.12 169 ILE A CA 1
ATOM 1423 C C . ILE A 1 169 ? -16.532 -0.073 2.656 1.00 98.12 169 ILE A C 1
ATOM 1425 O O . ILE A 1 169 ? -17.556 -0.227 3.326 1.00 98.12 169 ILE A O 1
ATOM 1429 N N . ARG A 1 170 ? -15.318 -0.105 3.194 1.00 97.88 170 ARG A N 1
ATOM 1430 C CA . ARG A 1 170 ? -14.983 -0.366 4.593 1.00 97.88 170 ARG A CA 1
ATOM 1431 C C . ARG A 1 170 ? -14.109 0.743 5.146 1.00 97.88 170 ARG A C 1
ATOM 1433 O O . ARG A 1 170 ? -13.441 1.447 4.397 1.00 97.88 170 ARG A O 1
ATOM 1440 N N . ILE A 1 171 ? -14.099 0.852 6.472 1.00 98.56 171 ILE A N 1
ATOM 1441 C CA . ILE A 1 171 ? -13.334 1.865 7.199 1.00 98.56 171 ILE A CA 1
ATOM 1442 C C . ILE A 1 171 ? -12.063 1.248 7.778 1.00 98.56 171 ILE A C 1
ATOM 1444 O O . ILE A 1 171 ? -12.089 0.150 8.344 1.00 98.56 171 ILE A O 1
ATOM 1448 N N . GLY A 1 172 ? -10.962 1.984 7.661 1.00 98.38 172 GLY A N 1
ATOM 1449 C CA . GLY A 1 172 ? -9.688 1.702 8.308 1.00 98.38 172 GLY A CA 1
ATOM 1450 C C . GLY A 1 172 ? -9.228 2.864 9.186 1.00 98.38 172 GLY A C 1
ATOM 1451 O O . GLY A 1 172 ? -9.578 4.010 8.915 1.00 98.38 172 GLY A O 1
ATOM 1452 N N . LEU A 1 173 ? -8.450 2.580 10.228 1.00 98.44 173 LEU A N 1
ATOM 1453 C CA . LEU A 1 173 ? -7.955 3.574 11.182 1.00 98.44 173 LEU A CA 1
ATOM 1454 C C . LEU A 1 173 ? -6.465 3.395 11.438 1.00 98.44 173 LEU A C 1
ATOM 1456 O O . LEU A 1 173 ? -5.993 2.271 11.592 1.00 98.44 173 LEU A O 1
ATOM 1460 N N . ILE A 1 174 ? -5.745 4.507 11.546 1.00 96.88 174 ILE A N 1
ATOM 1461 C CA . ILE A 1 174 ? -4.339 4.523 11.953 1.00 96.88 174 ILE A CA 1
ATOM 1462 C C . ILE A 1 174 ? -4.206 5.346 13.221 1.00 96.88 174 ILE A C 1
ATOM 1464 O O . ILE A 1 174 ? -4.656 6.493 13.297 1.00 96.88 174 ILE A O 1
ATOM 1468 N N . PHE A 1 175 ? -3.581 4.752 14.225 1.00 96.69 175 PHE A N 1
ATOM 1469 C CA . PHE A 1 175 ? -3.359 5.361 15.524 1.00 96.69 175 PHE A CA 1
ATOM 1470 C C . PHE A 1 175 ? -1.924 5.888 15.610 1.00 96.69 175 PHE A C 1
ATOM 1472 O O . PHE A 1 175 ? -0.976 5.259 15.148 1.00 96.69 175 PHE A O 1
ATOM 1479 N N . ASN A 1 176 ? -1.768 7.061 16.219 1.00 93.94 176 ASN A N 1
ATOM 1480 C CA . ASN A 1 176 ? -0.472 7.610 16.612 1.00 93.94 176 ASN A CA 1
ATOM 1481 C C . ASN A 1 176 ? -0.680 8.569 17.790 1.00 93.94 176 ASN A C 1
ATOM 1483 O O . ASN A 1 176 ? -0.554 9.785 17.660 1.00 93.94 176 ASN A O 1
ATOM 1487 N N . ASN A 1 177 ? -1.125 8.018 18.917 1.00 95.19 177 ASN A N 1
ATOM 1488 C CA . ASN A 1 177 ? -1.568 8.802 20.068 1.00 95.19 177 ASN A CA 1
ATOM 1489 C C . ASN A 1 177 ? -1.000 8.335 21.407 1.00 95.19 177 ASN A C 1
ATOM 1491 O O . ASN A 1 177 ? -1.466 8.782 22.451 1.00 95.19 177 ASN A O 1
ATOM 1495 N N . PHE A 1 178 ? -0.016 7.439 21.409 1.00 94.81 178 PHE A N 1
ATOM 1496 C CA . PHE A 1 178 ? 0.625 7.009 22.643 1.00 94.81 178 PHE A CA 1
ATOM 1497 C C . PHE A 1 178 ? 1.715 8.005 23.057 1.00 94.81 178 PHE A C 1
ATOM 1499 O O . PHE A 1 178 ? 2.773 8.076 22.436 1.00 94.81 178 PHE A O 1
ATOM 1506 N N . GLU A 1 179 ? 1.474 8.757 24.130 1.00 93.25 179 GLU A N 1
ATOM 1507 C CA . GLU A 1 179 ? 2.420 9.731 24.677 1.00 93.25 179 GLU A CA 1
ATOM 1508 C C . GLU A 1 179 ? 2.438 9.648 26.208 1.00 93.25 179 GLU A C 1
ATOM 1510 O O . GLU A 1 179 ? 1.391 9.543 26.852 1.00 93.25 179 GLU A O 1
ATOM 1515 N N . LYS A 1 180 ? 3.634 9.700 26.813 1.00 91.00 180 LYS A N 1
ATOM 1516 C CA . LYS A 1 180 ? 3.827 9.705 28.281 1.00 91.00 180 LYS A CA 1
ATOM 1517 C C . LYS A 1 180 ? 3.090 8.560 29.001 1.00 91.00 180 LYS A C 1
ATOM 1519 O O . LYS A 1 180 ? 2.541 8.742 30.084 1.00 91.00 180 LYS A O 1
ATOM 1524 N N . GLY A 1 181 ? 3.073 7.374 28.389 1.00 93.25 181 GLY A N 1
ATOM 1525 C CA . GLY A 1 181 ? 2.466 6.171 28.969 1.00 93.25 181 GLY A CA 1
ATOM 1526 C C . GLY A 1 181 ? 0.939 6.093 28.866 1.00 93.25 181 GLY A C 1
ATOM 1527 O O . GLY A 1 181 ? 0.355 5.177 29.440 1.00 93.25 181 GLY A O 1
ATOM 1528 N N . LYS A 1 182 ? 0.283 7.023 28.160 1.00 96.31 182 LYS A N 1
ATOM 1529 C CA . LYS A 1 182 ? -1.174 7.035 27.956 1.00 96.31 182 LYS A CA 1
ATOM 1530 C C . LYS A 1 182 ? -1.534 7.304 26.497 1.00 96.31 182 LYS A C 1
ATOM 1532 O O . LYS A 1 182 ? -0.764 7.916 25.761 1.00 96.31 182 LYS A O 1
ATOM 1537 N N . TYR A 1 183 ? -2.728 6.884 26.099 1.00 97.62 183 TYR A N 1
ATOM 1538 C CA . TYR A 1 183 ? -3.289 7.154 24.779 1.00 97.62 183 TYR A CA 1
ATOM 1539 C C . TYR A 1 183 ? -4.084 8.460 24.817 1.00 97.62 183 TYR A C 1
ATOM 1541 O O . TYR A 1 183 ? -5.101 8.557 25.506 1.00 97.62 183 TYR A O 1
ATOM 1549 N N . GLN A 1 184 ? -3.591 9.473 24.110 1.00 97.31 184 GLN A N 1
ATOM 1550 C CA . GLN A 1 184 ? -4.114 10.834 24.136 1.00 97.31 184 GLN A CA 1
ATOM 1551 C C . GLN A 1 184 ? -5.307 10.978 23.183 1.00 97.31 184 GLN A C 1
ATOM 1553 O O . GLN A 1 184 ? -5.234 10.628 22.003 1.00 97.31 184 GLN A O 1
ATOM 1558 N N . TYR A 1 185 ? -6.396 11.545 23.684 1.00 95.94 185 TYR A N 1
ATOM 1559 C CA . TYR A 1 185 ? -7.548 11.994 22.907 1.00 95.94 185 TYR A CA 1
ATOM 1560 C C . TYR A 1 185 ? -7.897 13.416 23.343 1.00 95.94 185 TYR A C 1
ATOM 1562 O O . TYR A 1 185 ? -7.534 13.843 24.435 1.00 95.94 185 TYR A O 1
ATOM 1570 N N . LYS A 1 186 ? -8.630 14.159 22.506 1.00 90.12 186 LYS A N 1
ATOM 1571 C CA . LYS A 1 186 ? -8.888 15.596 22.724 1.00 90.12 186 LYS A CA 1
ATOM 1572 C C . LYS A 1 186 ? -9.375 15.935 24.144 1.00 90.12 186 LYS A C 1
ATOM 1574 O O . LYS A 1 186 ? -8.908 16.905 24.725 1.00 90.12 186 LYS A O 1
ATOM 1579 N N . ASN A 1 187 ? -10.279 15.122 24.697 1.00 89.31 187 ASN A N 1
ATOM 1580 C CA . ASN A 1 187 ? -10.928 15.377 25.990 1.00 89.31 187 ASN A CA 1
ATOM 1581 C C . ASN A 1 187 ? -10.602 14.329 27.069 1.00 89.31 187 ASN A C 1
ATOM 1583 O O . ASN A 1 187 ? -11.181 14.371 28.152 1.00 89.31 187 ASN A O 1
ATOM 1587 N N . LYS A 1 188 ? -9.750 13.339 26.775 1.00 93.94 188 LYS A N 1
ATOM 1588 C CA . LYS A 1 188 ? -9.486 12.219 27.690 1.00 93.94 188 LYS A CA 1
ATOM 1589 C C . LYS A 1 188 ? -8.167 11.530 27.379 1.00 93.94 188 LYS A C 1
ATOM 1591 O O . LYS A 1 188 ? -7.732 11.506 26.234 1.00 93.94 188 LYS A O 1
ATOM 1596 N N . ASN A 1 189 ? -7.602 10.882 28.390 1.00 96.56 189 ASN A N 1
ATOM 1597 C CA . ASN A 1 189 ? -6.439 10.017 28.242 1.00 96.56 189 ASN A CA 1
ATOM 1598 C C . ASN A 1 189 ? -6.814 8.612 28.670 1.00 96.56 189 ASN A C 1
ATOM 1600 O O . ASN A 1 189 ? -7.306 8.442 29.783 1.00 96.56 189 ASN A O 1
ATOM 1604 N N . LEU A 1 190 ? -6.564 7.637 27.801 1.00 97.94 190 LEU A N 1
ATOM 1605 C CA . LEU A 1 190 ? -6.849 6.239 28.086 1.00 97.94 190 LEU A CA 1
ATOM 1606 C C . LEU A 1 190 ? -5.584 5.539 28.585 1.00 97.94 190 LEU A C 1
ATOM 1608 O O . LEU A 1 190 ? -4.483 5.751 28.060 1.00 97.94 190 LEU A O 1
ATOM 1612 N N . ASN A 1 191 ? -5.734 4.703 29.604 1.00 97.00 191 ASN A N 1
ATOM 1613 C CA . ASN A 1 191 ? -4.746 3.688 29.946 1.00 97.00 191 ASN A CA 1
ATOM 1614 C C . ASN A 1 191 ? -4.795 2.522 28.932 1.00 97.00 191 ASN A C 1
ATOM 1616 O O . ASN A 1 191 ? -5.517 2.566 27.934 1.00 97.00 191 ASN A O 1
ATOM 1620 N N . LYS A 1 192 ? -3.981 1.488 29.158 1.00 96.81 192 LYS A N 1
ATOM 1621 C CA . LYS A 1 192 ? -3.863 0.330 28.262 1.00 96.81 192 LYS A CA 1
ATOM 1622 C C . LYS A 1 192 ? -5.180 -0.443 28.132 1.00 96.81 192 LYS A C 1
ATOM 1624 O O . LYS A 1 192 ? -5.593 -0.759 27.019 1.00 96.81 192 LYS A O 1
ATOM 1629 N N . GLU A 1 193 ? -5.843 -0.720 29.246 1.00 97.44 193 GLU A N 1
ATOM 1630 C CA . GLU A 1 193 ? -7.103 -1.462 29.297 1.00 97.44 193 GLU A CA 1
ATOM 1631 C C . GLU A 1 193 ? -8.243 -0.672 28.639 1.00 97.44 193 GLU A C 1
ATOM 1633 O O . GLU A 1 193 ? -8.989 -1.211 27.825 1.00 97.44 193 GLU A O 1
ATOM 1638 N N . GLU A 1 194 ? -8.329 0.627 28.918 1.00 98.25 194 GLU A N 1
ATOM 1639 C CA . GLU A 1 194 ? -9.310 1.528 28.311 1.00 98.25 194 GLU A CA 1
ATOM 1640 C C . GLU A 1 194 ? -9.102 1.667 26.797 1.00 98.25 194 GLU A C 1
ATOM 1642 O O . GLU A 1 194 ? -10.074 1.685 26.039 1.00 98.25 194 GLU A O 1
ATOM 1647 N N . GLN A 1 195 ? -7.848 1.733 26.336 1.00 98.19 195 GLN A N 1
ATOM 1648 C CA . GLN A 1 195 ? -7.528 1.758 24.909 1.00 98.19 195 GLN A CA 1
ATOM 1649 C C . GLN A 1 195 ? -7.940 0.453 24.225 1.00 98.19 195 GLN A C 1
ATOM 1651 O O . GLN A 1 195 ? -8.498 0.495 23.129 1.00 98.19 195 GLN A O 1
ATOM 1656 N N . LEU A 1 196 ? -7.696 -0.697 24.858 1.00 98.19 196 LEU A N 1
ATOM 1657 C CA . LEU A 1 196 ? -8.110 -1.994 24.327 1.00 98.19 196 LEU A CA 1
ATOM 1658 C C . LEU A 1 196 ? -9.628 -2.050 24.138 1.00 98.19 196 LEU A C 1
ATOM 1660 O O . LEU A 1 196 ? -10.088 -2.354 23.038 1.00 98.19 196 LEU A O 1
ATOM 1664 N N . GLU A 1 197 ? -10.400 -1.707 25.169 1.00 98.44 197 GLU A N 1
ATOM 1665 C CA . GLU A 1 197 ? -11.865 -1.700 25.084 1.00 98.44 197 GLU A CA 1
ATOM 1666 C C . GLU A 1 197 ? -12.376 -0.692 24.054 1.00 98.44 197 GLU A C 1
ATOM 1668 O O . GLU A 1 197 ? -13.312 -0.978 23.302 1.00 98.44 197 GLU A O 1
ATOM 1673 N N . PHE A 1 198 ? -11.718 0.462 23.937 1.00 98.44 198 PHE A N 1
ATOM 1674 C CA . PHE A 1 198 ? -12.044 1.433 22.903 1.00 98.44 198 PHE A CA 1
ATOM 1675 C C . PHE A 1 198 ? -11.812 0.864 21.496 1.00 98.44 198 PHE A C 1
ATOM 1677 O O . PHE A 1 198 ? -12.717 0.914 20.666 1.00 98.44 198 PHE A O 1
ATOM 1684 N N . VAL A 1 199 ? -10.665 0.237 21.226 1.00 98.38 199 VAL A N 1
ATOM 1685 C CA . VAL A 1 199 ? -10.379 -0.392 19.923 1.00 98.38 199 VAL A CA 1
ATOM 1686 C C . VAL A 1 199 ? -11.367 -1.526 19.622 1.00 98.38 199 VAL A C 1
ATOM 1688 O O . VAL A 1 199 ? -11.892 -1.599 18.506 1.00 98.38 199 VAL A O 1
ATOM 1691 N N . LYS A 1 200 ? -11.708 -2.366 20.610 1.00 98.50 200 LYS A N 1
ATOM 1692 C CA . LYS A 1 200 ? -12.743 -3.406 20.458 1.00 98.50 200 LYS A CA 1
ATOM 1693 C C . LYS A 1 200 ? -14.109 -2.807 20.115 1.00 98.50 200 LYS A C 1
ATOM 1695 O O . LYS A 1 200 ? -14.793 -3.329 19.230 1.00 98.50 200 LYS A O 1
ATOM 1700 N N . LYS A 1 201 ? -14.497 -1.703 20.766 1.00 98.19 201 LYS A N 1
ATOM 1701 C CA . LYS A 1 201 ? -15.731 -0.956 20.467 1.00 98.19 201 LYS A CA 1
ATOM 1702 C C . LYS A 1 201 ? -15.728 -0.437 19.029 1.00 98.19 201 LYS A C 1
ATOM 1704 O O . LYS A 1 201 ? -16.730 -0.587 18.335 1.00 98.19 201 LYS A O 1
ATOM 1709 N N . LEU A 1 202 ? -14.618 0.135 18.562 1.00 98.44 202 LEU A N 1
ATOM 1710 C CA . LEU A 1 202 ? -14.485 0.626 17.185 1.00 98.44 202 LEU A CA 1
ATOM 1711 C C . LEU A 1 202 ? -14.683 -0.497 16.157 1.00 98.44 202 LEU A C 1
ATOM 1713 O O . LEU A 1 202 ? -15.454 -0.341 15.211 1.00 98.44 202 LEU A O 1
ATOM 1717 N N . ILE A 1 203 ? -14.061 -1.655 16.372 1.00 98.38 203 ILE A N 1
ATOM 1718 C CA . ILE A 1 203 ? -14.204 -2.800 15.464 1.00 98.38 203 ILE A CA 1
ATOM 1719 C C . ILE A 1 203 ? -15.639 -3.344 15.480 1.00 98.38 203 ILE A C 1
ATOM 1721 O O . ILE A 1 203 ? -16.246 -3.502 14.423 1.00 98.38 203 ILE A O 1
ATOM 1725 N N . ASN A 1 204 ? -16.205 -3.612 16.660 1.00 97.62 204 ASN A N 1
ATOM 1726 C CA . ASN A 1 204 ? -17.503 -4.282 16.766 1.00 97.62 204 ASN A CA 1
ATOM 1727 C C . ASN A 1 204 ? -18.691 -3.367 16.447 1.00 97.62 204 ASN A C 1
ATOM 1729 O O . ASN A 1 204 ? -19.606 -3.791 15.746 1.00 97.62 204 ASN A O 1
ATOM 1733 N N . ASN A 1 205 ? -18.680 -2.126 16.935 1.00 96.06 205 ASN A N 1
ATOM 1734 C CA . ASN A 1 205 ? -19.839 -1.236 16.830 1.00 96.06 205 ASN A CA 1
ATOM 1735 C C . ASN A 1 205 ? -19.757 -0.356 15.577 1.00 96.06 205 ASN A C 1
ATOM 1737 O O . ASN A 1 205 ? -20.775 -0.074 14.946 1.00 96.06 205 ASN A O 1
ATOM 1741 N N . TYR A 1 206 ? -18.540 0.047 15.192 1.00 96.25 206 TYR A N 1
ATOM 1742 C CA . TYR A 1 206 ? -18.296 0.905 14.030 1.00 96.25 206 TYR A CA 1
ATOM 1743 C C . TYR A 1 206 ? -17.745 0.149 12.817 1.00 96.25 206 TYR A C 1
ATOM 1745 O O . TYR A 1 206 ? -17.532 0.762 11.768 1.00 96.25 206 TYR A O 1
ATOM 1753 N N . GLY A 1 207 ? -17.664 -1.186 12.872 1.00 95.50 207 GLY A N 1
ATOM 1754 C CA . GLY A 1 207 ? -17.367 -2.023 11.704 1.00 95.50 207 GLY A CA 1
ATOM 1755 C C . GLY A 1 207 ? -16.014 -1.693 11.077 1.00 95.50 207 GLY A C 1
ATOM 1756 O O . GLY A 1 207 ? -15.863 -1.746 9.859 1.00 95.50 207 GLY A O 1
ATOM 1757 N N . VAL A 1 208 ? -15.054 -1.274 11.903 1.00 98.31 208 VAL A N 1
ATOM 1758 C CA . VAL A 1 208 ? -13.710 -0.917 11.452 1.00 98.31 208 VAL A CA 1
ATOM 1759 C C . VAL A 1 208 ? -12.982 -2.191 11.028 1.00 98.31 208 VAL A C 1
ATOM 1761 O O . VAL A 1 208 ? -12.646 -3.042 11.855 1.00 98.31 208 VAL A O 1
ATOM 1764 N N . CYS A 1 209 ? -12.720 -2.312 9.728 1.00 97.94 209 CYS A N 1
ATOM 1765 C CA . CYS A 1 209 ? -12.124 -3.499 9.113 1.00 97.94 209 CYS A CA 1
ATOM 1766 C C . CYS A 1 209 ? -10.598 -3.442 9.018 1.00 97.94 209 CYS A C 1
ATOM 1768 O O . CYS A 1 209 ? -9.992 -4.407 8.562 1.00 97.94 209 CYS A O 1
ATOM 1770 N N . TYR A 1 210 ? -9.972 -2.339 9.420 1.00 98.06 210 TYR A N 1
ATOM 1771 C CA . TYR A 1 210 ? -8.520 -2.221 9.492 1.00 98.06 210 TYR A CA 1
ATOM 1772 C C . TYR A 1 210 ? -8.108 -1.291 10.629 1.00 98.06 210 TYR A C 1
ATOM 1774 O O . TYR A 1 210 ? -8.636 -0.187 10.743 1.00 98.06 210 TYR A O 1
ATOM 1782 N N . VAL A 1 211 ? -7.159 -1.725 11.454 1.00 97.62 211 VAL A N 1
ATOM 1783 C CA . VAL A 1 211 ? -6.528 -0.906 12.491 1.00 97.62 211 VAL A CA 1
ATOM 1784 C C . VAL A 1 211 ? -5.013 -1.041 12.402 1.00 97.62 211 VAL A C 1
ATOM 1786 O O . VAL A 1 211 ? -4.471 -2.143 12.460 1.00 97.62 211 VAL A O 1
ATOM 1789 N N . GLU A 1 212 ? -4.322 0.084 12.272 1.00 96.25 212 GLU A N 1
ATOM 1790 C CA . GLU A 1 212 ? -2.864 0.164 12.292 1.00 96.25 212 GLU A CA 1
ATOM 1791 C C . GLU A 1 212 ? -2.391 0.849 13.572 1.00 96.25 212 GLU A C 1
ATOM 1793 O O . GLU A 1 212 ? -2.872 1.926 13.927 1.00 96.25 212 GLU A O 1
ATOM 1798 N N . ASN A 1 213 ? -1.430 0.222 14.246 1.00 94.56 213 ASN A N 1
ATOM 1799 C CA . ASN A 1 213 ? -0.788 0.730 15.456 1.00 94.56 213 ASN A CA 1
ATOM 1800 C C . ASN A 1 213 ? -1.723 1.091 16.637 1.00 94.56 213 ASN A C 1
ATOM 1802 O O . ASN A 1 213 ? -1.438 2.059 17.343 1.00 94.56 213 ASN A O 1
ATOM 1806 N N . PRO A 1 214 ? -2.814 0.341 16.926 1.00 95.88 214 PRO A N 1
ATOM 1807 C CA . PRO A 1 214 ? -3.744 0.673 18.017 1.00 95.88 214 PRO A CA 1
ATOM 1808 C C . PRO A 1 214 ? -3.095 0.747 19.408 1.00 95.88 214 PRO A C 1
ATOM 1810 O O . PRO A 1 214 ? -3.663 1.373 20.307 1.00 95.88 214 PRO A O 1
ATOM 1813 N N . PHE A 1 215 ? -1.926 0.117 19.578 1.00 95.06 215 PHE A N 1
ATOM 1814 C CA . PHE A 1 215 ? -1.133 0.116 20.805 1.00 95.06 215 PHE A CA 1
ATOM 1815 C C . PHE A 1 215 ? 0.330 0.462 20.529 1.00 95.06 215 PHE A C 1
ATOM 1817 O O . PHE A 1 215 ? 0.807 0.342 19.398 1.00 95.06 215 PHE A O 1
ATOM 1824 N N . SER A 1 216 ? 1.067 0.807 21.589 1.00 90.00 216 SER A N 1
ATOM 1825 C CA . SER A 1 216 ? 2.531 0.891 21.535 1.00 90.00 216 SER A CA 1
ATOM 1826 C C . SER A 1 216 ? 3.140 -0.397 20.964 1.00 90.00 216 SER A C 1
ATOM 1828 O O . SER A 1 216 ? 2.738 -1.496 21.332 1.00 90.00 216 SER A O 1
ATOM 1830 N N . GLU A 1 217 ? 4.163 -0.270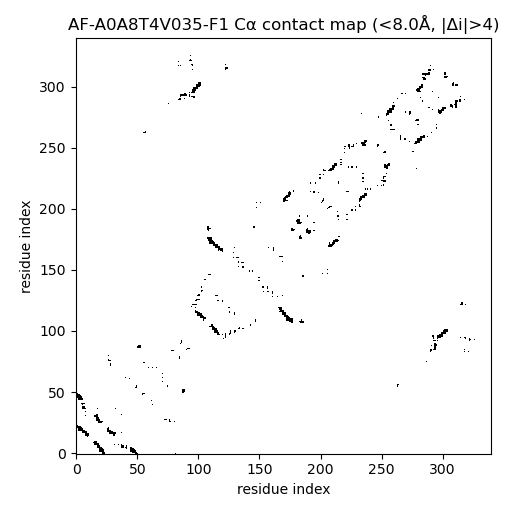 20.120 1.00 81.00 217 GLU A N 1
ATOM 1831 C CA . GLU A 1 217 ? 4.859 -1.393 19.463 1.00 81.00 217 GLU A CA 1
ATOM 1832 C C . GLU A 1 217 ? 5.448 -2.414 20.450 1.00 81.00 217 GLU A C 1
ATOM 1834 O O . GLU A 1 217 ? 5.646 -3.580 20.121 1.00 81.00 217 GLU A O 1
ATOM 1839 N N . LYS A 1 218 ? 5.725 -1.982 21.686 1.00 85.62 218 LYS A N 1
ATOM 1840 C CA . LYS A 1 218 ? 6.249 -2.844 22.754 1.00 85.62 218 LYS A CA 1
ATOM 1841 C C . LYS A 1 218 ? 5.161 -3.673 23.443 1.00 85.62 218 LYS A C 1
ATOM 1843 O O . LYS A 1 218 ? 5.491 -4.582 24.200 1.00 85.62 218 LYS A O 1
ATOM 1848 N N . ASP A 1 219 ? 3.888 -3.365 23.209 1.00 90.38 219 ASP A N 1
ATOM 1849 C CA . ASP A 1 219 ? 2.746 -3.941 23.916 1.00 90.38 219 ASP A CA 1
ATOM 1850 C C . ASP A 1 219 ? 2.077 -5.081 23.132 1.00 90.38 219 ASP A C 1
ATOM 1852 O O . ASP A 1 219 ? 0.886 -5.041 22.814 1.00 90.38 219 ASP A O 1
ATOM 1856 N N . LEU A 1 220 ? 2.858 -6.117 22.813 1.00 90.69 220 LEU A N 1
ATOM 1857 C CA . LEU A 1 220 ? 2.374 -7.281 22.059 1.00 90.69 220 LEU A CA 1
ATOM 1858 C C . LEU A 1 220 ? 1.210 -8.002 22.759 1.00 90.69 220 LEU A C 1
ATOM 1860 O O . LEU A 1 220 ? 0.337 -8.540 22.088 1.00 90.69 220 LEU A O 1
ATOM 1864 N N . ASP A 1 221 ? 1.140 -7.952 24.090 1.00 92.75 221 ASP A N 1
ATOM 1865 C CA . ASP A 1 221 ? 0.064 -8.598 24.846 1.00 92.75 221 ASP A CA 1
ATOM 1866 C C . ASP A 1 221 ? -1.302 -7.928 24.591 1.00 92.75 221 ASP A C 1
ATOM 1868 O O . ASP A 1 221 ? -2.333 -8.600 24.576 1.00 92.75 221 ASP A O 1
ATOM 1872 N N . SER A 1 222 ? -1.345 -6.609 24.357 1.00 94.38 222 SER A N 1
ATOM 1873 C CA . SER A 1 222 ? -2.585 -5.935 23.929 1.00 94.38 222 SER A CA 1
ATOM 1874 C C . SER A 1 222 ? -2.998 -6.331 22.514 1.00 94.38 222 SER A C 1
ATOM 1876 O O . SER A 1 222 ? -4.186 -6.510 22.247 1.00 94.38 222 SER A O 1
ATOM 1878 N N . TYR A 1 223 ? -2.029 -6.515 21.616 1.00 94.38 223 TYR A N 1
ATOM 1879 C CA . TYR A 1 223 ? -2.277 -6.999 20.258 1.00 94.38 223 TYR A CA 1
ATOM 1880 C C . TYR A 1 223 ? -2.839 -8.426 20.246 1.00 94.38 223 TYR A C 1
ATOM 1882 O O . TYR A 1 223 ? -3.828 -8.695 19.561 1.00 94.38 223 TYR A O 1
ATOM 1890 N N . GLU A 1 224 ? -2.281 -9.324 21.061 1.00 93.94 224 GLU A N 1
ATOM 1891 C CA . GLU A 1 224 ? -2.787 -10.691 21.239 1.00 93.94 224 GLU A CA 1
ATOM 1892 C C . GLU A 1 224 ? -4.259 -10.703 21.687 1.00 93.94 224 GLU A C 1
ATOM 1894 O O . GLU A 1 224 ? -5.059 -11.492 21.180 1.00 93.94 224 GLU A O 1
ATOM 1899 N N . LYS A 1 225 ? -4.670 -9.769 22.556 1.00 95.69 2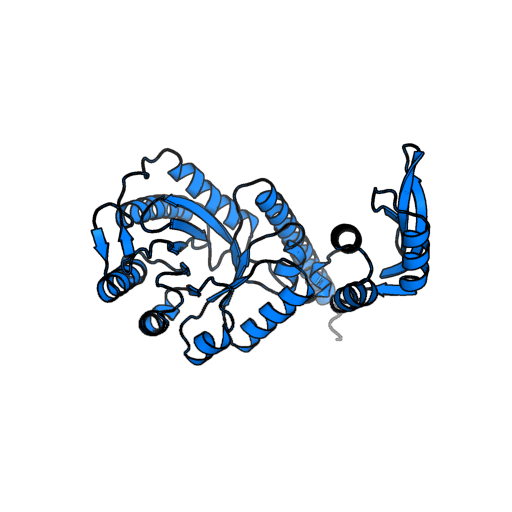25 LYS A N 1
ATOM 1900 C CA . LYS A 1 225 ? -6.072 -9.633 23.000 1.00 95.69 225 LYS A CA 1
ATOM 1901 C C . LYS A 1 225 ? -7.048 -9.204 21.894 1.00 95.69 225 LYS A C 1
ATOM 1903 O O . LYS A 1 225 ? -8.258 -9.287 22.107 1.00 95.69 225 LYS A O 1
ATOM 1908 N N . LEU A 1 226 ? -6.566 -8.771 20.724 1.00 96.25 226 LEU A N 1
ATOM 1909 C CA . LEU A 1 226 ? -7.391 -8.515 19.533 1.00 96.25 226 LEU A CA 1
ATOM 1910 C C . LEU A 1 226 ? -7.513 -9.734 18.604 1.00 96.25 226 LEU A C 1
ATOM 1912 O O . LEU A 1 226 ? -8.204 -9.647 17.587 1.00 96.25 226 LEU A O 1
ATOM 1916 N N . ARG A 1 227 ? -6.884 -10.875 18.925 1.00 94.69 227 ARG A N 1
ATOM 1917 C CA . ARG A 1 227 ? -6.903 -12.086 18.084 1.00 94.69 227 ARG A CA 1
ATOM 1918 C C . ARG A 1 227 ? -8.321 -12.531 17.720 1.00 94.69 227 ARG A C 1
ATOM 1920 O O . ARG A 1 227 ? -8.575 -12.849 16.562 1.00 94.69 227 ARG A O 1
ATOM 1927 N N . GLU A 1 228 ? -9.256 -12.475 18.667 1.00 93.69 228 GLU A N 1
ATOM 1928 C CA . GLU A 1 228 ? -10.668 -12.842 18.461 1.00 93.69 228 GLU A CA 1
ATOM 1929 C C . GLU A 1 228 ? -11.389 -11.977 17.407 1.00 93.69 228 GLU A C 1
ATOM 1931 O O . GLU A 1 228 ? -12.379 -12.404 16.814 1.00 93.69 228 GLU A O 1
ATOM 1936 N N . LEU A 1 229 ? -10.882 -10.771 17.132 1.00 96.56 229 LEU A N 1
ATOM 1937 C CA . LEU A 1 229 ? -11.477 -9.816 16.195 1.00 96.56 229 LEU A CA 1
ATOM 1938 C C . LEU A 1 229 ? -10.866 -9.880 14.792 1.00 96.56 229 LEU A C 1
ATOM 1940 O O . LEU A 1 229 ? -11.311 -9.161 13.896 1.00 96.56 229 LEU A O 1
ATOM 1944 N N . ARG A 1 230 ? -9.891 -10.761 14.555 1.00 94.06 230 ARG A N 1
ATOM 1945 C CA . ARG A 1 230 ? -9.195 -10.885 13.262 1.00 94.06 230 ARG A CA 1
ATOM 1946 C C . ARG A 1 230 ? -10.054 -11.408 12.118 1.00 94.06 230 ARG A C 1
ATOM 1948 O O . ARG A 1 230 ? -9.686 -11.243 10.959 1.00 94.06 230 ARG A O 1
ATOM 1955 N N . SER A 1 231 ? -11.189 -12.027 12.429 1.00 94.06 231 SER A N 1
ATOM 1956 C CA . SER A 1 231 ? -12.214 -12.379 11.441 1.00 94.06 231 SER A CA 1
ATOM 1957 C C . SER A 1 231 ? -12.997 -11.157 10.947 1.00 94.06 231 SER A C 1
ATOM 1959 O O . SER A 1 231 ? -13.578 -11.207 9.867 1.00 94.06 231 SER A O 1
ATOM 1961 N N . LYS A 1 232 ? -12.999 -10.060 11.716 1.00 96.00 232 LYS A N 1
ATOM 1962 C CA . LYS A 1 232 ? -13.715 -8.811 11.413 1.00 96.00 232 LYS A CA 1
ATOM 1963 C C . LYS A 1 232 ? -12.789 -7.685 10.953 1.00 96.00 232 LYS A C 1
ATOM 1965 O O . LYS A 1 232 ? -13.239 -6.788 10.243 1.00 96.00 232 LYS A O 1
ATOM 1970 N N . SER A 1 233 ? -11.525 -7.707 11.379 1.00 97.81 233 SER A N 1
ATOM 1971 C CA . SER A 1 233 ? -10.587 -6.606 11.168 1.00 97.81 233 SER A CA 1
ATOM 1972 C C . SER A 1 233 ? -9.162 -7.072 10.863 1.00 97.81 233 SER A C 1
ATOM 1974 O O . SER A 1 233 ? -8.656 -8.057 11.406 1.00 97.81 233 SER A O 1
ATOM 1976 N N . LEU A 1 234 ? -8.507 -6.322 9.986 1.00 97.12 234 LEU A N 1
ATOM 1977 C CA . LEU A 1 234 ? -7.083 -6.386 9.704 1.00 97.12 234 LEU A CA 1
ATOM 1978 C C . LEU A 1 234 ? -6.337 -5.647 10.822 1.00 97.12 234 LEU A C 1
ATOM 1980 O O . LEU A 1 234 ? -6.413 -4.426 10.920 1.00 97.12 234 LEU A O 1
ATOM 1984 N N . ILE A 1 235 ? -5.633 -6.386 11.676 1.00 96.62 235 ILE A N 1
ATOM 1985 C CA . ILE A 1 235 ? -4.835 -5.835 12.773 1.00 96.62 235 ILE A CA 1
ATOM 1986 C C . ILE A 1 235 ? -3.396 -5.713 12.284 1.00 96.62 235 ILE A C 1
ATOM 1988 O O . ILE A 1 235 ? -2.763 -6.730 11.984 1.00 96.62 235 ILE A O 1
ATOM 1992 N N . CYS A 1 236 ? -2.903 -4.480 12.192 1.00 94.12 236 CYS A N 1
ATOM 1993 C CA . CYS A 1 236 ? -1.609 -4.147 11.617 1.00 94.12 236 CYS A CA 1
ATOM 1994 C C . CYS A 1 236 ? -0.679 -3.487 12.633 1.00 94.12 236 CYS A C 1
ATOM 1996 O O . CYS A 1 236 ? -1.080 -2.589 13.376 1.00 94.12 236 CYS A O 1
ATOM 1998 N N . ILE A 1 237 ? 0.582 -3.911 12.606 1.00 87.38 237 ILE A N 1
ATOM 1999 C CA . ILE A 1 237 ? 1.686 -3.273 13.321 1.00 87.38 237 ILE A CA 1
ATOM 2000 C C . ILE A 1 237 ? 2.616 -2.686 12.264 1.00 87.38 237 ILE A C 1
ATOM 2002 O O . ILE A 1 237 ? 3.247 -3.421 11.509 1.00 87.38 237 ILE A O 1
ATOM 2006 N N . ASN A 1 238 ? 2.655 -1.360 12.178 1.00 76.56 238 ASN A N 1
ATOM 2007 C CA . ASN A 1 238 ? 3.574 -0.617 11.333 1.00 76.56 238 ASN A CA 1
ATOM 2008 C C . ASN A 1 238 ? 4.728 -0.134 12.193 1.00 76.56 238 ASN A C 1
ATOM 2010 O O . ASN A 1 238 ? 4.644 0.897 12.862 1.00 76.56 238 ASN A O 1
ATOM 2014 N N . SER A 1 239 ? 5.807 -0.895 12.193 1.00 55.00 239 SER A N 1
ATOM 2015 C CA . SER A 1 239 ? 7.076 -0.379 12.660 1.00 55.00 239 SER A CA 1
ATOM 2016 C C . SER A 1 239 ? 8.208 -1.178 12.080 1.00 55.00 239 SER A C 1
ATOM 2018 O O . SER A 1 239 ? 8.104 -2.371 11.810 1.00 55.00 239 SER A O 1
ATOM 2020 N N . LYS A 1 240 ? 9.328 -0.483 11.923 1.00 55.34 240 LYS A N 1
ATOM 2021 C CA . LYS A 1 240 ? 10.658 -1.047 11.718 1.00 55.34 240 LYS A CA 1
ATOM 2022 C C . LYS A 1 240 ? 11.067 -1.842 12.968 1.00 55.34 240 LYS A C 1
ATOM 2024 O O . LYS A 1 240 ? 12.088 -1.542 13.583 1.00 55.34 240 LYS A O 1
ATOM 2029 N N . ILE A 1 241 ? 10.229 -2.777 13.420 1.00 50.00 241 ILE A N 1
ATOM 2030 C CA . ILE A 1 241 ? 10.539 -3.655 14.534 1.00 50.00 241 ILE A CA 1
ATOM 2031 C C . ILE A 1 241 ? 11.732 -4.454 14.056 1.00 50.00 241 ILE A C 1
ATOM 2033 O O . ILE A 1 241 ? 11.661 -5.159 13.051 1.00 50.00 241 ILE A O 1
ATOM 2037 N N . ASN A 1 242 ? 12.836 -4.314 14.779 1.00 46.62 242 ASN A N 1
ATOM 2038 C CA . ASN A 1 242 ? 14.031 -5.132 14.633 1.00 46.62 242 ASN A CA 1
ATOM 2039 C C . ASN A 1 242 ? 13.737 -6.578 15.084 1.00 46.62 242 ASN A C 1
ATOM 2041 O O . ASN A 1 242 ? 14.348 -7.034 16.043 1.00 46.62 242 ASN A O 1
ATOM 2045 N N . ASN A 1 243 ? 12.750 -7.220 14.441 1.00 60.03 243 ASN A N 1
ATOM 2046 C CA . ASN A 1 243 ? 12.289 -8.615 14.467 1.00 60.03 243 ASN A CA 1
ATOM 2047 C C . ASN A 1 243 ? 10.752 -8.662 14.510 1.00 60.03 243 ASN A C 1
ATOM 2049 O O . ASN A 1 243 ? 10.161 -8.846 15.580 1.00 60.03 243 ASN A O 1
ATOM 2053 N N . TYR A 1 244 ? 10.109 -8.537 13.339 1.00 74.00 244 TYR A N 1
ATOM 2054 C CA . TYR A 1 244 ? 8.725 -8.997 13.148 1.00 74.00 244 TYR A CA 1
ATOM 2055 C C . TYR A 1 244 ? 8.550 -10.415 13.704 1.00 74.00 244 TYR A C 1
ATOM 2057 O O . TYR A 1 244 ? 7.540 -10.674 14.350 1.00 74.00 244 TYR A O 1
ATOM 2065 N N . ASP A 1 245 ? 9.572 -11.263 13.566 1.00 79.19 245 ASP A N 1
ATOM 2066 C CA . ASP A 1 245 ? 9.629 -12.645 14.050 1.00 79.19 245 ASP A CA 1
ATOM 2067 C C . ASP A 1 245 ? 9.060 -12.821 15.459 1.00 79.19 245 ASP A C 1
ATOM 2069 O O . ASP A 1 245 ? 8.146 -13.608 15.648 1.00 79.19 245 ASP A O 1
ATOM 2073 N N . LYS A 1 246 ? 9.467 -12.011 16.449 1.00 83.62 246 LYS A N 1
ATOM 2074 C CA . LYS A 1 246 ? 8.947 -12.165 17.822 1.00 83.62 246 LYS A CA 1
ATOM 2075 C C . LYS A 1 246 ? 7.437 -11.909 17.915 1.00 83.62 246 LYS A C 1
ATOM 2077 O O . LYS A 1 246 ? 6.743 -12.524 18.725 1.00 83.62 246 LYS A O 1
ATOM 2082 N N . ALA A 1 247 ? 6.936 -10.942 17.154 1.00 85.50 247 ALA A N 1
ATOM 2083 C CA . ALA A 1 247 ? 5.522 -10.588 17.137 1.00 85.50 247 ALA A CA 1
ATOM 2084 C C . ALA A 1 247 ? 4.697 -11.553 16.259 1.00 85.50 247 ALA A C 1
ATOM 2086 O O . ALA A 1 247 ? 3.522 -11.779 16.557 1.00 85.50 247 ALA A O 1
ATOM 2087 N N . ILE A 1 248 ? 5.322 -12.149 15.238 1.00 88.38 248 ILE A N 1
ATOM 2088 C CA . ILE A 1 248 ? 4.786 -13.254 14.433 1.00 88.38 248 ILE A CA 1
ATOM 2089 C C . ILE A 1 248 ? 4.675 -14.522 15.286 1.00 88.38 248 ILE A C 1
ATOM 2091 O O . ILE A 1 248 ? 3.599 -15.108 15.339 1.00 88.38 248 ILE A O 1
ATOM 2095 N N . ASP A 1 249 ? 5.721 -14.882 16.032 1.00 87.62 249 ASP A N 1
ATOM 2096 C CA . ASP A 1 249 ? 5.761 -16.048 16.929 1.00 87.62 249 ASP A CA 1
ATOM 2097 C C . ASP A 1 249 ? 4.678 -15.973 18.013 1.00 87.62 249 ASP A C 1
ATOM 2099 O O . ASP A 1 249 ? 4.050 -16.968 18.372 1.00 87.62 249 ASP A O 1
ATOM 2103 N N . LYS A 1 250 ? 4.430 -14.764 18.529 1.00 88.88 250 LYS A N 1
ATOM 2104 C CA . LYS A 1 250 ? 3.336 -14.479 19.469 1.00 88.88 250 LYS A CA 1
ATOM 2105 C C . LYS A 1 250 ? 1.955 -14.493 18.816 1.00 88.88 250 LYS A C 1
ATOM 2107 O O . LYS A 1 250 ? 0.946 -14.450 19.522 1.00 88.88 250 LYS A O 1
ATOM 2112 N N . ASP A 1 251 ? 1.894 -14.523 17.487 1.00 90.00 251 ASP A N 1
ATOM 2113 C CA . ASP A 1 251 ? 0.687 -14.324 16.699 1.00 90.00 251 ASP A CA 1
ATOM 2114 C C . ASP A 1 251 ? -0.079 -13.101 17.235 1.00 90.00 251 ASP A C 1
ATOM 2116 O O . ASP A 1 251 ? -1.209 -13.207 17.726 1.00 90.00 251 ASP A O 1
ATOM 2120 N N . ALA A 1 252 ? 0.591 -11.941 17.242 1.00 90.38 252 ALA A N 1
ATOM 2121 C CA . ALA A 1 252 ? 0.089 -10.674 17.787 1.00 90.38 252 ALA A CA 1
ATOM 2122 C C . ALA A 1 252 ? -0.741 -9.877 16.760 1.00 90.38 252 ALA A C 1
ATOM 2124 O O . ALA A 1 252 ? -1.718 -9.214 17.111 1.00 90.38 252 ALA A O 1
ATOM 2125 N N . PHE A 1 253 ? -0.481 -10.037 15.465 1.00 92.38 253 PHE A N 1
ATOM 2126 C CA . PHE A 1 253 ? -1.179 -9.334 14.383 1.00 92.38 253 PHE A CA 1
ATOM 2127 C C . PHE A 1 253 ? -1.473 -10.283 13.209 1.00 92.38 253 PHE A C 1
ATOM 2129 O O . PHE A 1 253 ? -1.049 -11.432 13.223 1.00 92.38 253 PHE A O 1
ATOM 2136 N N . ASN A 1 254 ? -2.251 -9.844 12.214 1.00 94.62 254 ASN A N 1
ATOM 2137 C CA . ASN A 1 254 ? -2.544 -10.650 11.011 1.00 94.62 254 ASN A CA 1
ATOM 2138 C C . ASN A 1 254 ? -2.253 -9.917 9.699 1.00 94.62 254 ASN A C 1
ATOM 2140 O O . ASN A 1 254 ? -2.487 -10.470 8.621 1.00 94.62 254 ASN A O 1
ATOM 2144 N N . THR A 1 255 ? -1.826 -8.660 9.798 1.00 94.94 255 THR A N 1
ATOM 2145 C CA . THR A 1 255 ? -1.607 -7.765 8.672 1.00 94.94 255 THR A CA 1
ATOM 2146 C C . THR A 1 255 ? -0.313 -6.990 8.875 1.00 94.94 255 THR A C 1
ATOM 2148 O O . THR A 1 255 ? -0.021 -6.547 9.982 1.00 94.94 255 THR A O 1
ATOM 2151 N N . VAL A 1 256 ? 0.446 -6.804 7.805 1.00 93.12 256 VAL A N 1
ATOM 2152 C CA . VAL A 1 256 ? 1.651 -5.970 7.766 1.00 93.12 256 VAL A CA 1
ATOM 2153 C C . VAL A 1 256 ? 1.502 -4.898 6.712 1.00 93.12 256 VAL A C 1
ATOM 2155 O O . VAL A 1 256 ? 0.789 -5.075 5.719 1.00 93.12 256 VAL A O 1
ATOM 2158 N N . ILE A 1 257 ? 2.228 -3.806 6.909 1.00 91.31 257 ILE A N 1
ATOM 2159 C CA . ILE A 1 257 ? 2.424 -2.800 5.882 1.00 91.31 257 ILE A CA 1
ATOM 2160 C C . ILE A 1 257 ? 3.881 -2.781 5.441 1.00 91.31 257 ILE A C 1
ATOM 2162 O O . ILE A 1 257 ? 4.795 -2.825 6.261 1.00 91.31 257 ILE A O 1
ATOM 2166 N N . THR A 1 258 ? 4.098 -2.722 4.132 1.00 88.50 258 THR A N 1
ATOM 2167 C CA . THR A 1 258 ? 5.431 -2.625 3.541 1.00 88.50 258 THR A CA 1
ATOM 2168 C C . THR A 1 258 ? 5.506 -1.487 2.534 1.00 88.50 258 THR A C 1
ATOM 2170 O O . THR A 1 258 ? 4.540 -1.159 1.841 1.00 88.50 258 THR A O 1
ATOM 2173 N N . LYS A 1 259 ? 6.683 -0.881 2.420 1.00 87.56 259 LYS A N 1
ATOM 2174 C CA . LYS A 1 259 ? 6.951 0.192 1.471 1.00 87.56 259 LYS A CA 1
ATOM 2175 C C . LYS A 1 259 ? 7.996 -0.262 0.472 1.00 87.56 259 LYS A C 1
ATOM 2177 O O . LYS A 1 259 ? 9.063 -0.742 0.851 1.00 87.56 259 LYS A O 1
ATOM 2182 N N . PHE A 1 260 ? 7.714 -0.048 -0.808 1.00 85.00 260 PHE A N 1
ATOM 2183 C CA . PHE A 1 260 ? 8.701 -0.291 -1.846 1.00 85.00 260 PHE A CA 1
ATOM 2184 C C . PHE A 1 260 ? 9.833 0.743 -1.756 1.00 85.00 260 PHE A C 1
ATOM 2186 O O . PHE A 1 260 ? 9.642 1.917 -2.080 1.00 85.00 260 PHE A O 1
ATOM 2193 N N . ASN A 1 261 ? 11.010 0.297 -1.312 1.00 79.94 261 ASN A N 1
ATOM 2194 C CA . ASN A 1 261 ? 12.238 1.096 -1.302 1.00 79.94 261 ASN A CA 1
ATOM 2195 C C . ASN A 1 261 ? 13.202 0.623 -2.394 1.00 79.94 261 ASN A C 1
ATOM 2197 O O . ASN A 1 261 ? 13.669 1.422 -3.203 1.00 79.94 261 ASN A O 1
ATOM 2201 N N . ASP A 1 262 ? 13.470 -0.682 -2.430 1.00 82.25 262 ASP A N 1
ATOM 2202 C CA . ASP A 1 262 ? 14.210 -1.344 -3.493 1.00 82.25 262 ASP A CA 1
ATOM 2203 C C . ASP A 1 262 ? 13.700 -2.772 -3.698 1.00 82.25 262 ASP A C 1
ATOM 2205 O O . ASP A 1 262 ? 13.176 -3.401 -2.777 1.00 82.25 262 ASP A O 1
ATOM 2209 N N . MET A 1 263 ? 13.879 -3.287 -4.914 1.00 84.75 263 MET A N 1
ATOM 2210 C CA . MET A 1 263 ? 13.300 -4.559 -5.338 1.00 84.75 263 MET A CA 1
ATOM 2211 C C . MET A 1 263 ? 13.757 -5.746 -4.481 1.00 84.75 263 MET A C 1
ATOM 2213 O O . MET A 1 263 ? 12.930 -6.568 -4.097 1.00 84.75 263 MET A O 1
ATOM 2217 N N . LYS A 1 264 ? 15.052 -5.830 -4.147 1.00 84.62 264 LYS A N 1
ATOM 2218 C CA . LYS A 1 264 ? 15.624 -6.978 -3.427 1.00 84.62 264 LYS A CA 1
ATOM 2219 C C . LYS A 1 264 ? 15.002 -7.127 -2.041 1.00 84.62 264 LYS A C 1
ATOM 2221 O O . LYS A 1 264 ? 14.471 -8.189 -1.730 1.00 84.62 264 LYS A O 1
ATOM 2226 N N . ASN A 1 265 ? 15.056 -6.067 -1.237 1.00 84.25 265 ASN A N 1
ATOM 2227 C CA . ASN A 1 265 ? 14.541 -6.099 0.131 1.00 84.25 265 ASN A CA 1
ATOM 2228 C C . ASN A 1 265 ? 13.020 -6.270 0.152 1.00 84.25 265 ASN A C 1
ATOM 2230 O O . ASN A 1 265 ? 12.511 -7.093 0.901 1.00 84.25 265 ASN A O 1
ATOM 2234 N N . PHE A 1 266 ? 12.306 -5.589 -0.749 1.00 88.62 266 PHE A N 1
ATOM 2235 C CA . PHE A 1 266 ? 10.854 -5.710 -0.835 1.00 88.62 266 PHE A CA 1
ATOM 2236 C C . PHE A 1 266 ? 10.393 -7.149 -1.110 1.00 88.62 266 PHE A C 1
ATOM 2238 O O . PHE A 1 266 ? 9.463 -7.626 -0.470 1.00 88.62 266 PHE A O 1
ATOM 2245 N N . ILE A 1 267 ? 11.047 -7.863 -2.034 1.00 89.19 267 ILE A N 1
ATOM 2246 C CA . ILE A 1 267 ? 10.700 -9.260 -2.337 1.00 89.19 267 ILE A CA 1
ATOM 2247 C C . ILE A 1 267 ? 10.977 -10.172 -1.140 1.00 89.19 267 ILE A C 1
ATOM 2249 O O . ILE A 1 267 ? 10.161 -11.045 -0.849 1.00 89.19 267 ILE A O 1
ATOM 2253 N N . VAL A 1 268 ? 12.116 -9.983 -0.465 1.00 88.81 268 VAL A N 1
ATOM 2254 C CA . VAL A 1 268 ? 12.478 -10.767 0.727 1.00 88.81 268 VAL A CA 1
ATOM 2255 C C . VAL A 1 268 ? 11.419 -10.591 1.814 1.00 88.81 268 VAL A C 1
ATOM 2257 O O . VAL A 1 268 ? 10.890 -11.590 2.297 1.00 88.81 268 VAL A O 1
ATOM 2260 N N . ASP A 1 269 ? 11.051 -9.347 2.119 1.00 89.19 269 ASP A N 1
ATOM 2261 C CA . ASP A 1 269 ? 10.034 -9.031 3.124 1.00 89.19 269 ASP A CA 1
ATOM 2262 C C . ASP A 1 269 ? 8.673 -9.630 2.744 1.00 89.19 269 ASP A C 1
ATOM 2264 O O . ASP A 1 269 ? 8.045 -10.324 3.541 1.00 89.19 269 ASP A O 1
ATOM 2268 N N . VAL A 1 270 ? 8.221 -9.420 1.501 1.00 91.94 270 VAL A N 1
ATOM 2269 C CA . VAL A 1 270 ? 6.923 -9.929 1.033 1.00 91.94 270 VAL A CA 1
ATOM 2270 C C . VAL A 1 270 ? 6.854 -11.452 1.095 1.00 91.94 270 VAL A C 1
ATOM 2272 O O . VAL A 1 270 ? 5.839 -11.984 1.540 1.00 91.94 270 VAL A O 1
ATOM 2275 N N . ASN A 1 271 ? 7.904 -12.159 0.671 1.00 92.06 271 ASN A N 1
ATOM 2276 C CA . ASN A 1 271 ? 7.927 -13.620 0.739 1.00 92.06 271 ASN A CA 1
ATOM 2277 C C . ASN A 1 271 ? 7.907 -14.104 2.189 1.00 92.06 271 ASN A C 1
ATOM 2279 O O . ASN A 1 271 ? 7.078 -14.941 2.527 1.00 92.06 271 ASN A O 1
ATOM 2283 N N . HIS A 1 272 ? 8.716 -13.503 3.063 1.00 91.62 272 HIS A N 1
ATOM 2284 C CA . HIS A 1 272 ? 8.707 -13.827 4.487 1.00 91.62 272 HIS A CA 1
ATOM 2285 C C . HIS A 1 272 ? 7.316 -13.632 5.120 1.00 91.62 272 HIS A C 1
ATOM 2287 O O . HIS A 1 272 ? 6.850 -14.477 5.885 1.00 91.62 272 HIS A O 1
ATOM 2293 N N . PHE A 1 273 ? 6.602 -12.558 4.772 1.00 92.38 273 PHE A N 1
ATOM 2294 C CA . PHE A 1 273 ? 5.243 -12.330 5.266 1.00 92.38 273 PHE A CA 1
ATOM 2295 C C . PHE A 1 273 ? 4.223 -13.331 4.708 1.00 92.38 273 PHE A C 1
ATOM 2297 O O . PHE A 1 273 ? 3.347 -13.782 5.450 1.00 92.38 273 PHE A O 1
ATOM 2304 N N . LYS A 1 274 ? 4.340 -13.708 3.428 1.00 92.88 274 LYS A N 1
ATOM 2305 C CA . LYS A 1 274 ? 3.495 -14.744 2.812 1.00 92.88 274 LYS A CA 1
ATOM 2306 C C . LYS A 1 274 ? 3.714 -16.110 3.459 1.00 92.88 274 LYS A C 1
ATOM 2308 O O . LYS A 1 274 ? 2.731 -16.767 3.791 1.00 92.88 274 LYS A O 1
ATOM 2313 N N . ASP A 1 275 ? 4.967 -16.491 3.698 1.00 93.81 275 ASP A N 1
ATOM 2314 C CA . ASP A 1 275 ? 5.337 -17.762 4.338 1.00 93.81 275 ASP A CA 1
ATOM 2315 C C . ASP A 1 275 ? 4.762 -17.873 5.763 1.00 93.81 275 ASP A C 1
ATOM 2317 O O . ASP A 1 275 ? 4.439 -18.964 6.230 1.00 93.81 275 ASP A O 1
ATOM 2321 N N . ASN A 1 276 ? 4.547 -16.732 6.426 1.00 92.75 276 ASN A N 1
ATOM 2322 C CA . ASN A 1 276 ? 3.914 -16.628 7.742 1.00 92.75 276 ASN A CA 1
ATOM 2323 C C . ASN A 1 276 ? 2.393 -16.363 7.696 1.00 92.75 276 ASN A C 1
ATOM 2325 O O . ASN A 1 276 ? 1.793 -16.029 8.716 1.00 92.75 276 ASN A O 1
ATOM 2329 N N . ASN A 1 277 ? 1.739 -16.519 6.538 1.00 93.75 277 ASN A N 1
ATOM 2330 C CA . ASN A 1 277 ? 0.291 -16.327 6.348 1.00 93.75 277 ASN A CA 1
ATOM 2331 C C . ASN A 1 277 ? -0.234 -14.932 6.746 1.00 93.75 277 ASN A C 1
ATOM 2333 O O . ASN A 1 277 ? -1.402 -14.770 7.123 1.00 93.75 277 ASN A O 1
ATOM 2337 N N . LEU A 1 278 ? 0.612 -13.907 6.653 1.00 93.75 278 LEU A N 1
ATOM 2338 C CA . LEU A 1 278 ? 0.229 -12.532 6.944 1.00 93.75 278 LEU A CA 1
ATOM 2339 C C . LEU A 1 278 ? -0.416 -11.877 5.723 1.00 93.75 278 LEU A C 1
ATOM 2341 O O . LEU A 1 278 ? -0.011 -12.078 4.577 1.00 93.75 278 LEU A O 1
ATOM 2345 N N . ARG A 1 279 ? -1.420 -11.034 5.969 1.00 94.75 279 ARG A N 1
ATOM 2346 C CA . ARG A 1 279 ? -1.992 -10.165 4.936 1.00 94.75 279 ARG A CA 1
ATOM 2347 C C . ARG A 1 279 ? -1.070 -8.974 4.727 1.00 94.75 279 ARG A C 1
ATOM 2349 O O . ARG A 1 279 ? -0.601 -8.382 5.692 1.00 94.75 279 ARG A O 1
ATOM 2356 N N . ILE A 1 280 ? -0.834 -8.600 3.478 1.00 94.56 280 ILE A N 1
ATOM 2357 C CA . ILE A 1 280 ? 0.133 -7.553 3.151 1.00 94.56 280 ILE A CA 1
ATOM 2358 C C . ILE A 1 280 ? -0.604 -6.358 2.557 1.00 94.56 280 ILE A C 1
ATOM 2360 O O . ILE A 1 280 ? -1.395 -6.500 1.626 1.00 94.56 280 ILE A O 1
ATOM 2364 N N . ILE A 1 281 ? -0.333 -5.179 3.098 1.00 94.94 281 ILE A N 1
ATOM 2365 C CA . ILE A 1 281 ? -0.703 -3.888 2.523 1.00 94.94 281 ILE A CA 1
ATOM 2366 C C . ILE A 1 281 ? 0.590 -3.231 2.051 1.00 94.94 281 ILE A C 1
ATOM 2368 O O . ILE A 1 281 ? 1.608 -3.319 2.737 1.00 94.94 281 ILE A O 1
ATOM 2372 N N . SER A 1 282 ? 0.576 -2.561 0.900 1.00 93.38 282 SER A N 1
ATOM 2373 C CA . SER A 1 282 ? 1.740 -1.786 0.463 1.00 93.38 282 SER A CA 1
ATOM 2374 C C . SER A 1 282 ? 1.448 -0.298 0.310 1.00 93.38 282 SER A C 1
ATOM 2376 O O . SER A 1 282 ? 0.371 0.089 -0.131 1.00 93.38 282 SER A O 1
ATOM 2378 N N . GLU A 1 283 ? 2.412 0.546 0.666 1.00 90.56 283 GLU A N 1
ATOM 2379 C CA . GLU A 1 283 ? 2.427 1.955 0.269 1.00 90.56 283 GLU A CA 1
ATOM 2380 C C . GLU A 1 283 ? 3.008 2.106 -1.136 1.00 90.56 283 GLU A C 1
ATOM 2382 O O . GLU A 1 283 ? 4.094 1.587 -1.423 1.00 90.56 283 GLU A O 1
ATOM 2387 N N . VAL A 1 284 ? 2.337 2.879 -1.998 1.00 84.94 284 VAL A N 1
ATOM 2388 C CA . VAL A 1 284 ? 2.910 3.205 -3.309 1.00 84.94 284 VAL A CA 1
ATOM 2389 C C . VAL A 1 284 ? 4.086 4.169 -3.181 1.00 84.94 284 VAL A C 1
ATOM 2391 O O . VAL A 1 284 ? 3.968 5.293 -2.695 1.00 84.94 284 VAL A O 1
ATOM 2394 N N . GLY A 1 285 ? 5.235 3.730 -3.684 1.00 73.44 285 GLY A N 1
ATOM 2395 C CA . GLY A 1 285 ? 6.358 4.588 -4.050 1.00 73.44 285 GLY A CA 1
ATOM 2396 C C . GLY A 1 285 ? 6.374 4.890 -5.550 1.00 73.44 285 GLY A C 1
ATOM 2397 O O . GLY A 1 285 ? 5.623 4.296 -6.332 1.00 73.44 285 GLY A O 1
ATOM 2398 N N . ASN A 1 286 ? 7.279 5.776 -5.973 1.00 67.06 286 ASN A N 1
ATOM 2399 C CA . ASN A 1 286 ? 7.586 5.929 -7.396 1.00 67.06 286 ASN A CA 1
ATOM 2400 C C . ASN A 1 286 ? 8.081 4.584 -7.960 1.00 67.06 286 ASN A C 1
ATOM 2402 O O . ASN A 1 286 ? 8.859 3.906 -7.294 1.00 67.06 286 ASN A O 1
ATOM 2406 N N . ASP A 1 287 ? 7.621 4.201 -9.152 1.00 72.94 287 ASP A N 1
ATOM 2407 C CA . ASP A 1 287 ? 8.033 2.971 -9.857 1.00 72.94 287 ASP A CA 1
ATOM 2408 C C . ASP A 1 287 ? 7.702 1.636 -9.141 1.00 72.94 287 ASP A C 1
ATOM 2410 O O . ASP A 1 287 ? 8.216 0.583 -9.505 1.00 72.94 287 ASP A O 1
ATOM 2414 N N . SER A 1 288 ? 6.816 1.651 -8.137 1.00 86.81 288 SER A N 1
ATOM 2415 C CA . SER A 1 288 ? 6.482 0.458 -7.334 1.00 86.81 288 SER A CA 1
ATOM 2416 C C . SER A 1 288 ? 5.314 -0.382 -7.868 1.00 86.81 288 SER A C 1
ATOM 2418 O O . SER A 1 288 ? 5.178 -1.545 -7.497 1.00 86.81 288 SER A O 1
ATOM 2420 N N . ALA A 1 289 ? 4.470 0.185 -8.737 1.00 94.19 289 ALA A N 1
ATOM 2421 C CA . ALA A 1 289 ? 3.191 -0.409 -9.136 1.00 94.19 289 ALA A CA 1
ATOM 2422 C C . ALA A 1 289 ? 3.337 -1.805 -9.763 1.00 94.19 289 ALA A C 1
ATOM 2424 O O . ALA A 1 289 ? 2.647 -2.732 -9.345 1.00 94.19 289 ALA A O 1
ATOM 2425 N N . ASP A 1 290 ? 4.259 -1.976 -10.714 1.00 94.44 290 ASP A N 1
ATOM 2426 C CA . ASP A 1 290 ? 4.505 -3.271 -11.357 1.00 94.44 290 ASP A CA 1
ATOM 2427 C C . ASP A 1 290 ? 4.985 -4.336 -10.367 1.00 94.44 290 ASP A C 1
ATOM 2429 O O . ASP A 1 290 ? 4.583 -5.490 -10.479 1.00 94.44 290 ASP A O 1
ATOM 2433 N N . VAL A 1 291 ? 5.802 -3.958 -9.378 1.00 93.75 291 VAL A N 1
ATOM 2434 C CA . VAL A 1 291 ? 6.289 -4.888 -8.349 1.00 93.75 291 VAL A CA 1
ATOM 2435 C C . VAL A 1 291 ? 5.169 -5.250 -7.376 1.00 93.75 291 VAL A C 1
ATOM 2437 O O . VAL A 1 291 ? 4.995 -6.419 -7.054 1.00 93.75 291 VAL A O 1
ATOM 2440 N N . ILE A 1 292 ? 4.373 -4.271 -6.936 1.00 95.44 292 ILE A N 1
ATOM 2441 C CA . ILE A 1 292 ? 3.224 -4.485 -6.042 1.00 95.44 292 ILE A CA 1
ATOM 2442 C C . ILE A 1 292 ? 2.202 -5.422 -6.699 1.00 95.44 292 ILE A C 1
ATOM 2444 O O . ILE A 1 292 ? 1.742 -6.367 -6.057 1.00 95.44 292 ILE A O 1
ATOM 2448 N N . VAL A 1 293 ? 1.875 -5.195 -7.977 1.00 96.62 293 VAL A N 1
ATOM 2449 C CA . VAL A 1 293 ? 0.995 -6.095 -8.737 1.00 96.62 293 VAL A CA 1
ATOM 2450 C C . VAL A 1 293 ? 1.664 -7.454 -8.922 1.00 96.62 293 VAL A C 1
ATOM 2452 O O . VAL A 1 293 ? 1.066 -8.465 -8.574 1.00 96.62 293 VAL A O 1
ATOM 2455 N N . GLY A 1 294 ? 2.912 -7.467 -9.400 1.00 95.50 294 GLY A N 1
ATOM 2456 C CA . GLY A 1 294 ? 3.728 -8.656 -9.653 1.00 95.50 294 GLY A CA 1
ATOM 2457 C C . GLY A 1 294 ? 3.855 -9.599 -8.453 1.00 95.50 294 GLY A C 1
ATOM 2458 O O . GLY A 1 294 ? 3.899 -10.818 -8.606 1.00 95.50 294 GLY A O 1
ATOM 2459 N N . MET A 1 295 ? 3.880 -9.031 -7.250 1.00 94.69 295 MET A N 1
ATOM 2460 C CA . MET A 1 295 ? 3.949 -9.756 -5.985 1.00 94.69 295 MET A CA 1
ATOM 2461 C C . MET A 1 295 ? 2.568 -10.072 -5.391 1.00 94.69 295 MET A C 1
ATOM 2463 O O . MET A 1 295 ? 2.501 -10.556 -4.262 1.00 94.69 295 MET A O 1
ATOM 2467 N N . GLU A 1 296 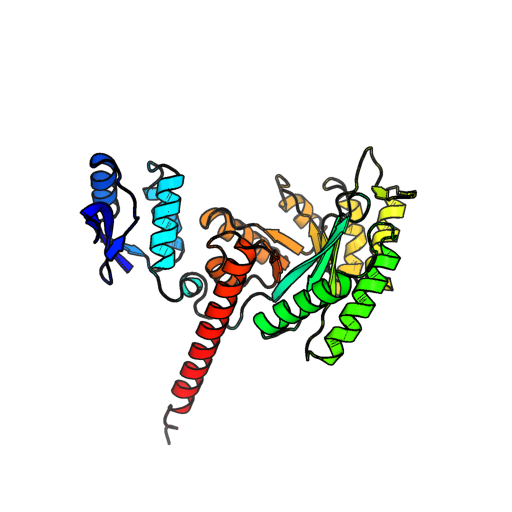? 1.476 -9.834 -6.120 1.00 95.56 296 GLU A N 1
ATOM 2468 C CA . GLU A 1 296 ? 0.092 -10.123 -5.714 1.00 95.56 296 GLU A CA 1
ATOM 2469 C C . GLU A 1 296 ? -0.289 -9.501 -4.366 1.00 95.56 296 GLU A C 1
ATOM 2471 O O . GLU A 1 296 ? -0.963 -10.117 -3.535 1.00 95.56 296 GLU A O 1
ATOM 2476 N N . ILE A 1 297 ? 0.157 -8.268 -4.123 1.00 95.75 297 ILE A N 1
ATOM 2477 C CA . ILE A 1 297 ? -0.257 -7.540 -2.928 1.00 95.75 297 ILE A CA 1
ATOM 2478 C C . ILE A 1 297 ? -1.761 -7.223 -3.045 1.00 95.75 297 ILE A C 1
ATOM 2480 O O . ILE A 1 297 ? -2.180 -6.654 -4.053 1.00 95.75 297 ILE A O 1
ATOM 2484 N N . PRO A 1 298 ? -2.598 -7.568 -2.047 1.00 95.00 298 PRO A N 1
ATOM 2485 C CA . PRO A 1 298 ? -4.053 -7.435 -2.156 1.00 95.00 298 PRO A CA 1
ATOM 2486 C C . PRO A 1 298 ? -4.572 -6.008 -1.946 1.00 95.00 298 PRO A C 1
ATOM 2488 O O . PRO A 1 298 ? -5.614 -5.646 -2.495 1.00 95.00 298 PRO A O 1
ATOM 2491 N N . LEU A 1 299 ? -3.887 -5.203 -1.133 1.00 96.94 299 LEU A N 1
ATOM 2492 C CA . LEU A 1 299 ? -4.303 -3.851 -0.765 1.00 96.94 299 LEU A CA 1
ATOM 2493 C C . LEU A 1 299 ? -3.144 -2.876 -0.917 1.00 96.94 299 LEU A C 1
ATOM 2495 O O . LEU A 1 299 ? -2.007 -3.175 -0.548 1.00 96.94 299 LEU A O 1
ATOM 2499 N N . VAL A 1 300 ? -3.449 -1.688 -1.424 1.00 96.62 300 VAL A N 1
ATOM 2500 C CA . VAL A 1 300 ? -2.445 -0.655 -1.652 1.00 96.62 300 VAL A CA 1
ATOM 2501 C C . VAL A 1 300 ? -2.927 0.701 -1.146 1.00 96.62 300 VAL A C 1
ATOM 2503 O O . VAL A 1 300 ? -4.017 1.150 -1.499 1.00 96.62 300 VAL A O 1
ATOM 2506 N N . LYS A 1 301 ? -2.116 1.372 -0.324 1.00 95.38 301 LYS A N 1
ATOM 2507 C CA . LYS A 1 301 ? -2.367 2.754 0.093 1.00 95.38 301 LYS A CA 1
ATOM 2508 C C . LYS A 1 301 ? -2.016 3.696 -1.051 1.00 95.38 301 LYS A C 1
ATOM 2510 O O . LYS A 1 301 ? -0.871 3.722 -1.504 1.00 95.38 301 LYS A O 1
ATOM 2515 N N . ILE A 1 302 ? -3.004 4.461 -1.499 1.00 95.06 302 ILE A N 1
ATOM 2516 C CA . ILE A 1 302 ? -2.878 5.509 -2.507 1.00 95.06 302 ILE A CA 1
ATOM 2517 C C . ILE A 1 302 ? -3.062 6.849 -1.807 1.00 95.06 302 ILE A C 1
ATOM 2519 O O . ILE A 1 302 ? -4.088 7.096 -1.185 1.00 95.06 302 ILE A O 1
ATOM 2523 N N . GLU A 1 303 ? -2.073 7.726 -1.926 1.00 91.69 303 GLU A N 1
ATOM 2524 C CA . GLU A 1 303 ? -2.194 9.110 -1.471 1.00 91.69 303 GLU A CA 1
ATOM 2525 C C . GLU A 1 303 ? -2.892 9.965 -2.536 1.00 91.69 303 GLU A C 1
ATOM 2527 O O . GLU A 1 303 ? -2.606 9.826 -3.730 1.00 91.69 303 GLU A O 1
ATOM 2532 N N . ASP A 1 304 ? -3.748 10.904 -2.125 1.00 89.19 304 ASP A N 1
ATOM 2533 C CA . ASP A 1 304 ? -4.402 11.838 -3.053 1.00 89.19 304 ASP A CA 1
ATOM 2534 C C . ASP A 1 304 ? -3.468 12.995 -3.448 1.00 89.19 304 ASP A C 1
ATOM 2536 O O . ASP A 1 304 ? -3.679 14.167 -3.149 1.00 89.19 304 ASP A O 1
ATOM 2540 N N . ASN A 1 305 ? -2.347 12.646 -4.076 1.00 91.31 305 ASN A N 1
ATOM 2541 C CA . ASN A 1 305 ? -1.324 13.584 -4.518 1.00 91.31 305 ASN A CA 1
ATOM 2542 C C . ASN A 1 305 ? -0.746 13.173 -5.881 1.00 91.31 305 ASN A C 1
ATOM 2544 O O . ASN A 1 305 ? -1.156 12.186 -6.495 1.00 91.31 305 ASN A O 1
ATOM 2548 N N . LYS A 1 306 ? 0.222 13.942 -6.393 1.00 91.94 306 LYS A N 1
ATOM 2549 C CA . LYS A 1 306 ? 0.839 13.681 -7.704 1.00 91.94 306 LYS A CA 1
ATOM 2550 C C . LYS A 1 306 ? 1.449 12.276 -7.810 1.00 91.94 306 LYS A C 1
ATOM 2552 O O . LYS A 1 306 ? 1.278 11.631 -8.839 1.00 91.94 306 LYS A O 1
ATOM 2557 N N . LEU A 1 307 ? 2.154 11.811 -6.777 1.00 89.25 307 LEU A N 1
ATOM 2558 C CA . LEU A 1 307 ? 2.832 10.511 -6.794 1.00 89.25 307 LEU A CA 1
ATOM 2559 C C . LEU A 1 307 ? 1.830 9.357 -6.718 1.00 89.25 307 LEU A C 1
ATOM 2561 O O . LEU A 1 307 ? 1.909 8.435 -7.528 1.00 89.25 307 LEU A O 1
ATOM 2565 N N . GLY A 1 308 ? 0.845 9.445 -5.820 1.00 92.19 308 GLY A N 1
ATOM 2566 C CA . GLY A 1 308 ? -0.226 8.453 -5.732 1.00 92.19 308 GLY A CA 1
ATOM 2567 C C . GLY A 1 308 ? -1.033 8.364 -7.028 1.00 92.19 308 GLY A C 1
ATOM 2568 O O . GLY A 1 308 ? -1.317 7.267 -7.500 1.00 92.19 308 GLY A O 1
ATOM 2569 N N . ASN A 1 309 ? -1.288 9.499 -7.688 1.00 93.19 309 ASN A N 1
ATOM 2570 C CA . ASN A 1 309 ? -1.932 9.542 -9.002 1.00 93.19 309 ASN A CA 1
ATOM 2571 C C . ASN A 1 309 ? -1.124 8.858 -10.113 1.00 93.19 309 ASN A C 1
ATOM 2573 O O . ASN A 1 309 ? -1.709 8.217 -10.984 1.00 93.19 309 ASN A O 1
ATOM 2577 N N . ILE A 1 310 ? 0.205 8.987 -10.110 1.00 93.50 310 ILE A N 1
ATOM 2578 C CA . ILE A 1 310 ? 1.072 8.291 -11.074 1.00 93.50 310 ILE A CA 1
ATOM 2579 C C . ILE A 1 310 ? 0.991 6.777 -10.852 1.00 93.50 310 ILE A C 1
ATOM 2581 O O . ILE A 1 310 ? 0.773 6.032 -11.807 1.00 93.50 310 ILE A O 1
ATOM 2585 N N . ALA A 1 311 ? 1.102 6.329 -9.599 1.00 93.69 311 ALA A N 1
ATOM 2586 C CA . ALA A 1 311 ? 1.007 4.913 -9.261 1.00 93.69 311 ALA A CA 1
ATOM 2587 C C . ALA A 1 311 ? -0.376 4.333 -9.604 1.00 93.69 311 ALA A C 1
ATOM 2589 O O . ALA A 1 311 ? -0.456 3.295 -10.257 1.00 93.69 311 ALA A O 1
ATOM 2590 N N . ALA A 1 312 ? -1.457 5.035 -9.252 1.00 95.81 312 ALA A N 1
ATOM 2591 C CA . ALA A 1 312 ? -2.825 4.643 -9.581 1.00 95.81 312 ALA A CA 1
ATOM 2592 C C . ALA A 1 312 ? -3.029 4.489 -11.095 1.00 95.81 312 ALA A C 1
ATOM 2594 O O . ALA A 1 312 ? -3.530 3.460 -11.542 1.00 95.81 312 ALA A O 1
ATOM 2595 N N . LYS A 1 313 ? -2.568 5.460 -11.898 1.00 95.88 313 LYS A N 1
ATOM 2596 C CA . LYS A 1 313 ? -2.622 5.372 -13.367 1.00 95.88 313 LYS A CA 1
ATOM 2597 C C . LYS A 1 313 ? -1.890 4.141 -13.895 1.00 95.88 313 LYS A C 1
ATOM 2599 O O . LYS A 1 313 ? -2.402 3.477 -14.794 1.00 95.88 313 LYS A O 1
ATOM 2604 N N . ARG A 1 314 ? -0.719 3.815 -13.339 1.00 95.62 314 ARG A N 1
ATOM 2605 C CA . ARG A 1 314 ? 0.014 2.609 -13.740 1.00 95.62 314 ARG A CA 1
ATOM 2606 C C . ARG A 1 314 ? -0.742 1.334 -13.357 1.00 95.62 314 ARG A C 1
ATOM 2608 O O . ARG A 1 314 ? -0.819 0.430 -14.178 1.00 95.62 314 ARG A O 1
ATOM 2615 N N . ILE A 1 315 ? -1.353 1.267 -12.173 1.00 97.44 315 ILE A N 1
ATOM 2616 C CA . ILE A 1 315 ? -2.158 0.105 -11.757 1.00 97.44 315 ILE A CA 1
ATOM 2617 C C . ILE A 1 315 ? -3.374 -0.092 -12.679 1.00 97.44 315 ILE A C 1
ATOM 2619 O O . ILE A 1 315 ? -3.641 -1.222 -13.082 1.00 97.44 315 ILE A O 1
ATOM 2623 N N . VAL A 1 316 ? -4.059 0.985 -13.084 1.00 97.69 316 VAL A N 1
ATOM 2624 C CA . VAL A 1 316 ? -5.157 0.919 -14.072 1.00 97.69 316 VAL A CA 1
ATOM 2625 C C . VAL A 1 316 ? -4.665 0.363 -15.412 1.00 97.69 316 VAL A C 1
ATOM 2627 O O . VAL A 1 316 ? -5.295 -0.527 -15.982 1.00 97.69 316 VAL A O 1
ATOM 2630 N N . GLN A 1 317 ? -3.510 0.827 -15.901 1.00 97.00 317 GLN A N 1
ATOM 2631 C CA . GLN A 1 317 ? -2.903 0.282 -17.122 1.00 97.00 317 GLN A CA 1
ATOM 2632 C C . GLN A 1 317 ? -2.617 -1.216 -16.991 1.00 97.00 317 GLN A C 1
ATOM 2634 O O . GLN A 1 317 ? -2.988 -1.976 -17.880 1.00 97.00 317 GLN A O 1
ATOM 2639 N N . ILE A 1 318 ? -2.028 -1.651 -15.873 1.00 97.44 318 ILE A N 1
ATOM 2640 C CA . ILE A 1 318 ? -1.748 -3.071 -15.623 1.00 97.44 318 ILE 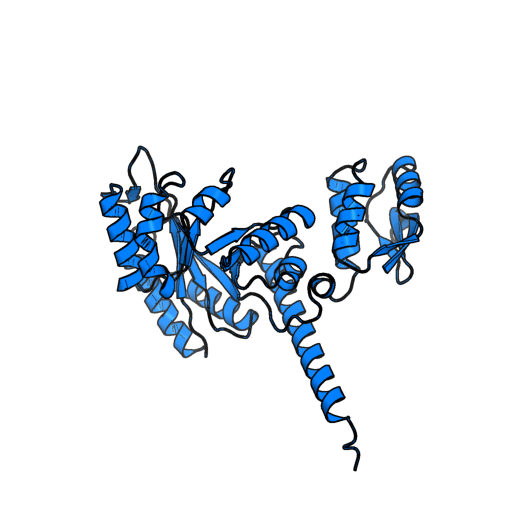A CA 1
ATOM 2641 C C . ILE A 1 318 ? -3.049 -3.889 -15.576 1.00 97.44 318 ILE A C 1
ATOM 2643 O O . ILE A 1 318 ? -3.115 -4.968 -16.159 1.00 97.44 318 ILE A O 1
ATOM 2647 N N . GLN A 1 319 ? -4.112 -3.377 -14.948 1.00 98.06 319 GLN A N 1
ATOM 2648 C CA . GLN A 1 319 ? -5.413 -4.051 -14.938 1.00 98.06 319 GLN A CA 1
ATOM 2649 C C . GLN A 1 319 ? -5.964 -4.258 -16.357 1.00 98.06 319 GLN A C 1
ATOM 2651 O O . GLN A 1 319 ? -6.502 -5.327 -16.651 1.00 98.06 319 GLN A O 1
ATOM 2656 N N . ASN A 1 320 ? -5.811 -3.272 -17.242 1.00 97.56 320 ASN A N 1
ATOM 2657 C CA . ASN A 1 320 ? -6.214 -3.394 -18.643 1.00 97.56 320 ASN A CA 1
ATOM 2658 C C . ASN A 1 320 ? -5.326 -4.387 -19.408 1.00 97.56 320 ASN A C 1
ATOM 2660 O O . ASN A 1 320 ? -5.857 -5.252 -20.101 1.00 97.56 320 ASN A O 1
ATOM 2664 N N . GLU A 1 321 ? -4.004 -4.343 -19.201 1.00 96.81 321 GLU A N 1
ATOM 2665 C CA . GLU A 1 321 ? -3.054 -5.317 -19.760 1.00 96.81 321 GLU A CA 1
ATOM 2666 C C . GLU A 1 321 ? -3.428 -6.763 -19.368 1.00 96.81 321 GLU A C 1
ATOM 2668 O O . GLU A 1 321 ? -3.365 -7.658 -20.210 1.00 96.81 321 GLU A O 1
ATOM 2673 N N . ILE A 1 322 ? -3.858 -6.996 -18.119 1.00 96.62 322 ILE A N 1
ATOM 2674 C CA . ILE A 1 322 ? -4.335 -8.303 -17.629 1.00 96.62 322 ILE A CA 1
ATOM 2675 C C . ILE A 1 322 ? -5.670 -8.694 -18.283 1.00 96.62 322 ILE A C 1
ATOM 2677 O O . ILE A 1 322 ? -5.832 -9.833 -18.723 1.00 96.62 322 ILE A O 1
ATOM 2681 N N . LYS A 1 323 ? -6.639 -7.769 -18.363 1.00 95.31 323 LYS A N 1
ATOM 2682 C CA . LYS A 1 323 ? -7.952 -8.019 -18.995 1.00 95.31 323 LYS A CA 1
ATOM 2683 C C . LYS A 1 323 ? -7.793 -8.436 -20.464 1.00 95.31 323 LYS A C 1
ATOM 2685 O O . LYS A 1 323 ? -8.450 -9.381 -20.901 1.00 95.31 323 LYS A O 1
ATOM 2690 N N . GLU A 1 324 ? -6.915 -7.767 -21.209 1.00 93.94 324 GLU A N 1
ATOM 2691 C CA . GLU A 1 324 ? -6.594 -8.108 -22.601 1.00 93.94 324 GLU A CA 1
ATOM 2692 C C . GLU A 1 324 ? -6.020 -9.523 -22.732 1.00 93.94 324 GLU A C 1
ATOM 2694 O O . GLU A 1 324 ? -6.429 -10.276 -23.614 1.00 93.94 324 GLU A O 1
ATOM 2699 N N . GLU A 1 325 ? -5.110 -9.914 -21.839 1.00 90.31 325 GLU A N 1
ATOM 2700 C CA . GLU A 1 325 ? -4.523 -11.258 -21.852 1.00 90.31 325 GLU A CA 1
ATOM 2701 C C . GLU A 1 325 ? -5.547 -12.347 -21.565 1.00 90.31 325 GLU A C 1
ATOM 2703 O O . GLU A 1 325 ? -5.648 -13.300 -22.332 1.00 90.31 325 GLU A O 1
ATOM 2708 N N . ILE A 1 326 ? -6.375 -12.167 -20.534 1.00 89.69 326 ILE A N 1
ATOM 2709 C CA . ILE A 1 326 ? -7.441 -13.121 -20.202 1.00 89.69 326 ILE A CA 1
ATOM 2710 C C . ILE A 1 326 ? -8.405 -13.297 -21.384 1.00 89.69 326 ILE A C 1
ATOM 2712 O O . ILE A 1 326 ? -8.889 -14.402 -21.636 1.00 89.69 326 ILE A O 1
ATOM 2716 N N . ASN A 1 327 ? -8.707 -12.220 -22.111 1.00 88.50 327 ASN A N 1
ATOM 2717 C CA . ASN A 1 327 ? -9.562 -12.294 -23.292 1.00 88.50 327 ASN A CA 1
ATOM 2718 C C . ASN A 1 327 ? -8.881 -13.047 -24.444 1.00 88.50 327 ASN A C 1
ATOM 2720 O O . ASN A 1 327 ? -9.527 -13.882 -25.077 1.00 88.50 327 ASN A O 1
ATOM 2724 N N . ASN A 1 328 ? -7.590 -12.809 -24.681 1.00 85.69 328 ASN A N 1
ATOM 2725 C CA . ASN A 1 328 ? -6.824 -13.528 -25.699 1.00 85.69 328 ASN A CA 1
ATOM 2726 C C . ASN A 1 328 ? -6.713 -15.028 -25.383 1.00 85.69 328 ASN A C 1
ATOM 2728 O O . ASN A 1 328 ? -6.897 -15.849 -26.281 1.00 85.69 328 ASN A O 1
ATOM 2732 N N . ASP A 1 329 ? -6.494 -15.395 -24.119 1.00 82.56 329 ASP A N 1
ATOM 2733 C CA . ASP A 1 329 ? -6.442 -16.796 -23.684 1.00 82.56 329 ASP A CA 1
ATOM 2734 C C . ASP A 1 329 ? -7.781 -17.506 -23.924 1.00 82.56 329 ASP A C 1
ATOM 2736 O O . ASP A 1 329 ? -7.813 -18.603 -24.482 1.00 82.56 329 ASP A O 1
ATOM 2740 N N . LYS A 1 330 ? -8.907 -16.851 -23.601 1.00 79.56 330 LYS A N 1
ATOM 2741 C CA . LYS A 1 330 ? -10.253 -17.388 -23.873 1.00 79.56 330 LYS A CA 1
ATOM 2742 C C . LYS A 1 330 ? -10.519 -17.600 -25.360 1.00 79.56 330 LYS A C 1
ATOM 2744 O O . LYS A 1 330 ? -11.148 -18.592 -25.722 1.00 79.56 330 LYS A O 1
ATOM 2749 N N . ILE A 1 331 ? -10.077 -16.673 -26.212 1.00 79.44 331 ILE A N 1
ATOM 2750 C CA . ILE A 1 331 ? -10.206 -16.814 -27.667 1.00 79.44 331 ILE A CA 1
ATOM 2751 C C . ILE A 1 331 ? -9.385 -18.021 -28.130 1.00 79.44 331 ILE A C 1
ATOM 2753 O O . ILE A 1 331 ? -9.920 -18.887 -28.816 1.00 79.44 331 ILE A O 1
ATOM 2757 N N . ASN A 1 332 ? -8.125 -18.126 -27.704 1.00 72.31 332 ASN A N 1
ATOM 2758 C CA . ASN A 1 332 ? -7.236 -19.217 -28.103 1.00 72.31 332 ASN A CA 1
ATOM 2759 C C . ASN A 1 332 ? -7.730 -20.596 -27.631 1.00 72.31 332 ASN A C 1
ATOM 2761 O O . ASN A 1 332 ? -7.661 -21.560 -28.393 1.00 72.31 332 ASN A O 1
ATOM 2765 N N . ASP A 1 333 ? -8.282 -20.702 -26.419 1.00 71.81 333 ASP A N 1
ATOM 2766 C CA . ASP A 1 333 ? -8.881 -21.950 -25.927 1.00 71.81 333 ASP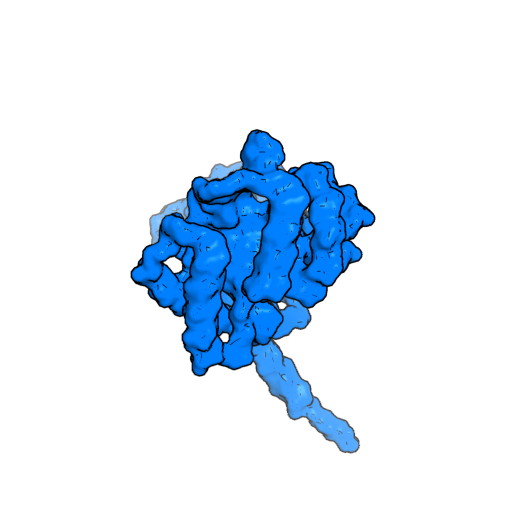 A CA 1
ATOM 2767 C C . ASP A 1 333 ? -10.206 -22.291 -26.628 1.00 71.81 333 ASP A C 1
ATOM 2769 O O . ASP A 1 333 ? -10.494 -23.468 -26.854 1.00 71.81 333 ASP A O 1
ATOM 2773 N N . GLY A 1 334 ? -10.989 -21.286 -27.034 1.00 59.19 334 GLY A N 1
ATOM 2774 C CA . GLY A 1 334 ? -12.203 -21.468 -27.838 1.00 59.19 334 GLY A CA 1
ATOM 2775 C C . GLY A 1 334 ? -11.945 -21.930 -29.279 1.00 59.19 334 GLY A C 1
ATOM 2776 O O . GLY A 1 334 ? -12.871 -22.403 -29.935 1.00 59.19 334 GLY A O 1
ATOM 2777 N N . TYR A 1 335 ? -10.701 -21.826 -29.756 1.00 54.66 335 TYR A N 1
ATOM 2778 C CA . TYR A 1 335 ? -10.262 -22.261 -31.086 1.00 54.66 335 TYR A CA 1
ATOM 2779 C C . TYR A 1 335 ? -9.631 -23.658 -31.118 1.00 54.66 335 TYR A C 1
ATOM 2781 O O . TYR A 1 335 ? -9.228 -24.097 -32.197 1.00 54.66 335 TYR A O 1
ATOM 2789 N N . LYS A 1 336 ? -9.555 -24.391 -29.997 1.00 49.50 336 LYS A N 1
ATOM 2790 C CA . LYS A 1 336 ? -9.162 -25.807 -30.053 1.00 49.50 336 LYS A CA 1
ATOM 2791 C C . LYS A 1 336 ? -10.222 -26.572 -30.855 1.00 49.50 336 LYS A C 1
ATOM 2793 O O . LYS A 1 336 ? -11.374 -26.617 -30.409 1.00 49.50 336 LYS A O 1
ATOM 2798 N N . PRO A 1 337 ? -9.879 -27.161 -32.021 1.00 46.91 337 PRO A N 1
ATOM 2799 C CA . PRO A 1 337 ? -10.784 -28.074 -32.696 1.00 46.91 337 PRO A CA 1
ATOM 2800 C C . PRO A 1 337 ? -11.161 -29.146 -31.680 1.00 46.91 337 PRO A C 1
ATOM 2802 O O . PRO A 1 337 ? -10.292 -29.687 -30.996 1.00 46.91 337 PRO A O 1
ATOM 2805 N N . ARG A 1 338 ? -12.456 -29.420 -31.528 1.00 46.72 338 ARG A N 1
ATOM 2806 C CA . ARG A 1 338 ? -12.851 -30.665 -30.881 1.00 46.72 338 ARG A CA 1
ATOM 2807 C C . ARG A 1 338 ? -12.318 -31.766 -31.786 1.00 46.72 338 ARG A C 1
ATOM 2809 O O . ARG A 1 338 ? -12.810 -31.898 -32.904 1.00 46.72 338 ARG A O 1
ATOM 2816 N N . ASP A 1 339 ? -11.284 -32.465 -31.333 1.00 48.88 339 ASP A N 1
ATOM 2817 C CA . ASP A 1 339 ? -10.875 -33.722 -31.944 1.00 48.88 339 ASP A CA 1
ATOM 2818 C C . ASP A 1 339 ? -12.106 -34.638 -31.891 1.00 48.88 339 ASP A C 1
ATOM 2820 O O . ASP A 1 339 ? -12.559 -35.022 -30.809 1.00 48.88 339 ASP A O 1
ATOM 2824 N N . ASN A 1 340 ? -12.721 -34.836 -33.059 1.00 40.66 340 ASN A N 1
ATOM 2825 C CA . ASN A 1 340 ? -13.833 -35.758 -33.283 1.00 40.66 340 ASN A CA 1
ATOM 2826 C C . ASN A 1 340 ? -13.309 -37.182 -33.422 1.00 40.66 340 ASN A C 1
ATOM 2828 O O . ASN A 1 340 ? -12.307 -37.355 -34.157 1.00 40.66 340 ASN A O 1
#

Secondary structure (DSSP, 8-state):
-EEEEEEEEE-TTS-EEEEEEESS-EEE--S---HHHHHHHHHHHTTEE--SHHHHHHHHHHTTTS-HHHHHHHHHHHHTTSTTGGGGT-TT----PEEEEEEEE-SSSEEEEEEEESS-S-HHHHHHHHHHHHHHHTTS--TT--HHHHHHHHHHHHHHHHTT-SS-EEEEEEE--EETTEEEETTEEE-HHHHHHHHHHHHHHH-EEEEE--S-TT-HHHHHTTGGGTTT-EEE--S--TTHHHHHHTT--SEEEEE-S-HHHHHHHHHHHHHTT-EEEEEPPTT-HHHHHHTT-SEEE--SSHHHHHHHHHHHHHHHHHHHHHHHHHHHHHTS----

Nearest PDB structures (foldseek):
  4yws-assembly1_A  TM=7.260E-01  e=3.555E-15  Chloroflexus aurantiacus J-10-fl
  7ot7-assembly1_A  TM=5.779E-01  e=2.251E-02  synthetic construct
  5ayy-assembly1_C  TM=6.252E-01  e=1.421E-01  Homo sapiens
  2b7n-assembly1_A  TM=6.037E-01  e=1.339E-01  Helicobacter pylori
  7xgn-assembly1_B  TM=5.948E-01  e=2.614E+00  Streptomyces pyridomyceticus

Sequence (340 aa):
MIINNVKLSRNIFLKQEVVLETNNKKISLGELWEQEIVNKLNKQLMDFKIETYQDFIKLKDKLKWLDNEKYKLLETKLINSIPKFWKFFNPGIRGVPRPMIRVWEKVTGIKEFFVFSLNARDFEAALNANRHIIDNLKNKNLQDLEEEKILMKIREAIDEEHALVDFEIRIGLIFNNFEKGKYQYKNKNLNKEEQLEFVKKLINNYGVCYVENPFSEKDLDSYEKLRELRSKSLICINSKINNYDKAIDKDAFNTVITKFNDMKNFIVDVNHFKDNNLRIISEVGNDSADVIVGMEIPLVKIEDNKLGNIAAKRIVQIQNEIKEEINNDKINDGYKPRDN